Protein AF-A0A9P1C4V0-F1 (afdb_monomer_lite)

Sequence (288 aa):
MFPSSPLQISLTNSSTSSAPSFLRLRSSNVQSFTVSATGQLAQLSKVESHMHRLMVDSQVLDFEVTGETVHFCKGDAMEEPSCQAPSTGAPPQWRRCMAATAAHAGPIRQVFAAPWVVVVPDDPTPLELRLGAYFATGHLVAVGSATQLRTSSTSTETSRRVLLGTVERLRTLQGADWPVELNAEGPPTITVAGCTFTGDGSGGYGAVFRAPGQELVITATDERALKDLVTFSFATNQPHTRAPMSNMLPDFLITGPDFAWKGYGGVVAAGFWDERWRAAPNSAYLQC

pLDDT: mean 75.35, std 20.05, range [25.98, 97.81]

Structure (mmCIF, N/CA/C/O backbone):
data_AF-A0A9P1C4V0-F1
#
_entry.id   AF-A0A9P1C4V0-F1
#
loop_
_atom_site.group_PDB
_atom_site.id
_atom_site.type_symbol
_atom_site.label_atom_id
_atom_site.label_alt_id
_atom_site.label_comp_id
_atom_site.label_asym_id
_atom_site.label_entity_id
_atom_site.label_seq_id
_atom_site.pdbx_PDB_ins_code
_atom_site.Cartn_x
_atom_site.Cartn_y
_atom_site.Cartn_z
_atom_site.occupancy
_atom_site.B_iso_or_equiv
_atom_site.auth_seq_id
_atom_site.auth_comp_id
_atom_site.auth_asym_id
_atom_site.auth_atom_id
_atom_site.pdbx_PDB_model_num
ATOM 1 N N . MET A 1 1 ? -30.778 -3.744 13.346 1.00 34.81 1 MET A N 1
ATOM 2 C CA . MET A 1 1 ? -30.031 -3.389 14.571 1.00 34.81 1 MET A CA 1
ATOM 3 C C . MET A 1 1 ? -29.075 -2.274 14.206 1.00 34.81 1 MET A C 1
ATOM 5 O O . MET A 1 1 ? -28.330 -2.447 13.253 1.00 34.81 1 MET A O 1
ATOM 9 N N . PHE A 1 2 ? -29.160 -1.121 14.866 1.00 25.98 2 PHE A N 1
ATOM 10 C CA . PHE A 1 2 ? -28.176 -0.054 14.681 1.00 25.98 2 PHE A CA 1
ATOM 11 C C . PHE A 1 2 ? -26.959 -0.362 15.560 1.00 25.98 2 PHE A C 1
ATOM 13 O O . PHE A 1 2 ? -27.170 -0.740 16.713 1.00 25.98 2 PHE A O 1
ATOM 20 N N . PRO A 1 3 ? -25.720 -0.220 15.063 1.00 38.34 3 PRO A N 1
ATOM 21 C CA . PRO A 1 3 ? -24.544 -0.344 15.912 1.00 38.34 3 PRO A CA 1
ATOM 22 C C . PRO A 1 3 ? -24.574 0.782 16.951 1.00 38.34 3 PRO A C 1
ATOM 24 O O . PRO A 1 3 ? -24.627 1.963 16.602 1.00 38.34 3 PRO A O 1
ATOM 27 N N . SER A 1 4 ? -24.595 0.424 18.233 1.00 43.34 4 SER A N 1
ATOM 28 C CA . SER A 1 4 ? -24.466 1.387 19.323 1.00 43.34 4 SER A CA 1
ATOM 29 C C . SER A 1 4 ? -23.057 1.967 19.293 1.00 43.34 4 SER A C 1
ATOM 31 O O . SER A 1 4 ? -22.087 1.241 19.499 1.00 43.34 4 SER A O 1
ATOM 33 N N . SER A 1 5 ? -22.926 3.263 19.014 1.00 40.81 5 SER A N 1
ATOM 34 C CA . SER A 1 5 ? -21.633 3.940 19.095 1.00 40.81 5 SER A CA 1
ATOM 35 C C . SER A 1 5 ? -21.097 3.875 20.533 1.00 40.81 5 SER A C 1
ATOM 37 O O . SER A 1 5 ? -21.874 4.105 21.466 1.00 40.81 5 SER A O 1
ATOM 39 N N . PRO A 1 6 ? -19.803 3.572 20.740 1.00 51.78 6 PRO A N 1
ATOM 40 C CA . PRO A 1 6 ? -19.224 3.518 22.076 1.00 51.78 6 PRO A CA 1
ATOM 41 C C . PRO A 1 6 ? -19.317 4.891 22.745 1.00 51.78 6 PRO A C 1
ATOM 43 O O . PRO A 1 6 ? -19.083 5.926 22.115 1.00 51.78 6 PRO A O 1
ATOM 46 N N . LEU A 1 7 ? -19.653 4.906 24.036 1.00 48.22 7 LEU A N 1
ATOM 47 C CA . LEU A 1 7 ? -19.682 6.136 24.819 1.00 48.22 7 LEU A CA 1
ATOM 48 C C . LEU A 1 7 ? -18.240 6.641 24.985 1.00 48.22 7 LEU A C 1
ATOM 50 O O . LEU A 1 7 ? -17.434 6.026 25.686 1.00 48.22 7 LEU A O 1
ATOM 54 N N . GLN A 1 8 ? -17.909 7.763 24.346 1.00 45.94 8 GLN A N 1
ATOM 55 C CA . GLN A 1 8 ? -16.641 8.451 24.576 1.00 45.94 8 GLN A CA 1
ATOM 56 C C . GLN A 1 8 ? -16.756 9.351 25.805 1.00 45.94 8 GLN A C 1
ATOM 58 O O . GLN A 1 8 ? -17.638 10.207 25.880 1.00 45.94 8 GLN A O 1
ATOM 63 N N . ILE A 1 9 ? -15.857 9.160 26.770 1.00 53.75 9 ILE A N 1
ATOM 64 C CA . ILE A 1 9 ? -15.791 9.969 27.986 1.00 53.75 9 ILE A CA 1
ATOM 65 C C . ILE A 1 9 ? -14.488 10.764 27.940 1.00 53.75 9 ILE A C 1
ATOM 67 O O . ILE A 1 9 ? -13.413 10.225 28.197 1.00 53.75 9 ILE A O 1
ATOM 71 N N . SER A 1 10 ? -14.593 12.052 27.614 1.00 41.81 10 SER A N 1
ATOM 72 C CA . SER A 1 10 ? -13.473 12.995 27.678 1.00 41.81 10 SER A CA 1
ATOM 73 C C . SER A 1 10 ? -13.464 13.679 29.041 1.00 41.81 10 SER A C 1
ATOM 75 O O . SER A 1 10 ? -14.452 14.296 29.438 1.00 41.81 10 SER A O 1
ATOM 77 N N . LEU A 1 11 ? -12.354 13.567 29.767 1.00 47.53 11 LEU A N 1
ATOM 78 C CA . LEU A 1 11 ? -12.188 14.169 31.089 1.00 47.53 11 LEU A CA 1
ATOM 79 C C . LEU A 1 11 ? -11.298 15.412 30.972 1.00 47.53 11 LEU A C 1
ATOM 81 O O . LEU A 1 11 ? -10.106 15.300 30.700 1.00 47.53 11 LEU A O 1
ATOM 85 N N . THR A 1 12 ? -11.872 16.598 31.186 1.00 34.16 12 THR A N 1
ATOM 86 C CA . THR A 1 12 ? -11.152 17.886 31.214 1.00 34.16 12 THR A CA 1
ATOM 87 C C . THR A 1 12 ? -11.296 18.555 32.578 1.00 34.16 12 THR A C 1
ATOM 89 O O . THR A 1 12 ? -12.396 18.645 33.117 1.00 34.16 12 THR A O 1
ATOM 92 N N . ASN A 1 13 ? -10.173 19.010 33.141 1.00 45.81 13 ASN A N 1
ATOM 93 C CA . ASN A 1 13 ? -10.076 19.499 34.517 1.00 45.81 13 ASN A CA 1
ATOM 94 C C . ASN A 1 13 ? -10.491 20.976 34.664 1.00 45.81 13 ASN A C 1
ATOM 96 O O . ASN A 1 13 ? -10.058 21.829 33.890 1.00 45.81 13 ASN A O 1
ATOM 100 N N . SER A 1 14 ? -11.201 21.284 35.753 1.00 35.03 14 SER A N 1
ATOM 101 C CA . SER A 1 14 ? -11.089 22.573 36.436 1.00 35.03 14 SER A CA 1
ATOM 102 C C . SER A 1 14 ? -11.099 22.394 37.967 1.00 35.03 14 SER A C 1
ATOM 104 O O . SER A 1 14 ? -12.110 21.968 38.530 1.00 35.03 14 SER A O 1
ATOM 106 N N . SER A 1 15 ? -10.021 22.839 38.627 1.00 38.91 15 SER A N 1
ATOM 107 C CA . SER A 1 15 ? -9.902 23.230 40.052 1.00 38.91 15 SER A CA 1
ATOM 108 C C . SER A 1 15 ? -9.226 22.295 41.082 1.00 38.91 15 SER A C 1
ATOM 110 O O . SER A 1 15 ? -8.950 21.117 40.874 1.00 38.91 15 SER A O 1
ATOM 112 N N . THR A 1 16 ? -8.902 22.947 42.204 1.00 40.41 16 THR A N 1
ATOM 113 C CA . THR A 1 16 ? -7.848 22.744 43.206 1.00 40.41 16 THR A CA 1
ATOM 114 C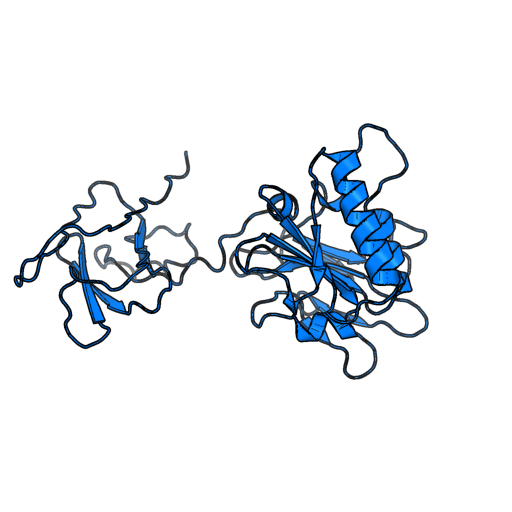 C . THR A 1 16 ? -8.378 22.118 44.504 1.00 40.41 16 THR A C 1
ATOM 116 O O . THR A 1 16 ? -8.714 22.833 45.449 1.00 40.41 16 THR A O 1
ATOM 119 N N . SER A 1 17 ? -8.458 20.790 44.586 1.00 41.62 17 SER A N 1
ATOM 120 C CA . SER A 1 17 ? -8.837 20.082 45.821 1.00 41.62 17 SER A CA 1
ATOM 121 C C . SER A 1 17 ? -7.999 18.815 46.011 1.00 41.62 17 SER A C 1
ATOM 123 O O . SER A 1 17 ? -7.722 18.105 45.049 1.00 41.62 17 SER A O 1
ATOM 125 N N . SER A 1 18 ? -7.582 18.545 47.252 1.00 43.31 18 SER A N 1
ATOM 126 C CA . SER A 1 18 ? -6.684 17.448 47.650 1.00 43.31 18 SER A CA 1
ATOM 127 C C . SER A 1 18 ? -7.399 16.146 48.042 1.00 43.31 18 SER A C 1
ATOM 129 O O . SER A 1 18 ? -6.744 15.191 48.459 1.00 43.31 18 SER A O 1
ATOM 131 N N . ALA A 1 19 ? -8.728 16.072 47.916 1.00 41.44 19 ALA A N 1
ATOM 132 C CA . ALA A 1 19 ? -9.483 14.856 48.215 1.00 41.44 19 ALA A CA 1
ATOM 133 C C . ALA A 1 19 ? -9.569 13.918 46.989 1.00 41.44 19 ALA A C 1
ATOM 135 O O . ALA A 1 19 ? -9.821 14.395 45.875 1.00 41.44 19 ALA A O 1
ATOM 136 N N . PRO A 1 20 ? -9.415 12.585 47.157 1.00 45.78 20 PRO A N 1
ATOM 137 C CA . PRO A 1 20 ? -9.608 11.631 46.070 1.00 45.78 20 PRO A CA 1
ATOM 138 C C . PRO A 1 20 ? -11.055 11.711 45.577 1.00 45.78 20 PRO A C 1
ATOM 140 O O . PRO A 1 20 ? -12.003 11.406 46.298 1.00 45.78 20 PRO A O 1
ATOM 143 N N . SER A 1 21 ? -11.216 12.159 44.338 1.00 41.97 21 SER A N 1
ATOM 144 C CA . SER A 1 21 ? -12.510 12.251 43.670 1.00 41.97 21 SER A CA 1
ATOM 145 C C . SER A 1 21 ? -12.735 10.969 42.871 1.00 41.97 21 SER A C 1
ATOM 147 O O . SER A 1 21 ? -11.854 10.541 42.130 1.00 41.97 21 SER A O 1
ATOM 149 N N . PHE A 1 22 ? -13.895 10.332 43.031 1.00 43.34 22 PHE A N 1
ATOM 150 C CA . PHE A 1 22 ? -14.266 9.148 42.255 1.00 43.34 22 PHE A CA 1
ATOM 151 C C . PHE A 1 22 ? -15.212 9.563 41.130 1.00 43.34 22 PHE A C 1
ATOM 153 O O . PHE A 1 22 ? -16.314 10.046 41.398 1.00 43.34 22 PHE A O 1
ATOM 160 N N . LEU A 1 23 ? -14.825 9.330 39.873 1.00 49.41 23 LEU A N 1
ATOM 161 C CA . LEU A 1 23 ? -15.778 9.373 38.768 1.00 49.41 23 LEU A CA 1
ATOM 162 C C . LEU A 1 23 ? -16.638 8.109 38.843 1.00 49.41 23 LEU A C 1
ATOM 164 O O . LEU A 1 23 ? -16.165 7.006 38.573 1.00 49.41 23 LEU A O 1
ATOM 168 N N . ARG A 1 24 ? -17.895 8.268 39.258 1.00 45.53 24 ARG A N 1
ATOM 169 C CA . ARG A 1 24 ? -18.848 7.163 39.358 1.00 45.53 24 ARG A CA 1
ATOM 170 C C . ARG A 1 24 ? -19.710 7.123 38.106 1.00 45.53 24 ARG A C 1
ATOM 172 O O . ARG A 1 24 ? -20.600 7.952 37.938 1.00 45.53 24 ARG A O 1
ATOM 179 N N . LEU A 1 25 ? -19.482 6.121 37.269 1.00 55.09 25 LEU A N 1
ATOM 180 C CA . LEU A 1 25 ? -20.323 5.837 36.110 1.00 55.09 25 LEU A CA 1
ATOM 181 C C . LEU A 1 25 ? -21.313 4.724 36.472 1.00 55.09 25 LEU A C 1
ATOM 183 O O . LEU A 1 25 ? -20.941 3.726 37.094 1.00 55.09 25 LEU A O 1
ATOM 187 N N . ARG A 1 26 ? -22.587 4.904 36.112 1.00 51.06 26 ARG A N 1
ATOM 188 C CA . ARG A 1 26 ? -23.614 3.854 36.191 1.00 51.06 26 ARG A CA 1
ATOM 189 C C . ARG A 1 26 ? -23.968 3.435 34.772 1.00 51.06 26 ARG A C 1
ATOM 191 O O . ARG A 1 26 ? -24.507 4.249 34.025 1.00 51.06 26 ARG A O 1
ATOM 198 N N . SER A 1 27 ? -23.671 2.191 34.405 1.00 53.78 27 SER A N 1
ATOM 199 C CA . SER A 1 27 ? -23.958 1.681 33.063 1.00 53.78 27 SER A CA 1
ATOM 200 C C . SER A 1 27 ? -25.319 0.982 33.033 1.00 53.78 27 SER A C 1
ATOM 202 O O . SER A 1 27 ? -25.431 -0.237 33.090 1.00 53.78 27 SER A O 1
ATOM 204 N N . SER A 1 28 ? -26.412 1.743 32.957 1.00 48.91 28 SER A N 1
ATOM 205 C CA . SER A 1 28 ? -27.697 1.103 32.642 1.00 48.91 28 SER A CA 1
ATOM 206 C C . SER A 1 28 ? -27.746 0.620 31.186 1.00 48.91 28 SER A C 1
ATOM 208 O O . SER A 1 28 ? -28.450 -0.343 30.922 1.00 48.91 28 SER A O 1
ATOM 210 N N . ASN A 1 29 ? -26.967 1.231 30.272 1.00 44.59 29 ASN A N 1
ATOM 211 C CA . ASN A 1 29 ? -26.971 0.936 28.827 1.00 44.59 29 ASN A CA 1
ATOM 212 C C . ASN A 1 29 ? -25.590 1.060 28.127 1.00 44.59 29 ASN A C 1
ATOM 214 O O . ASN A 1 29 ? -25.542 1.246 26.914 1.00 44.59 29 ASN A O 1
ATOM 218 N N . VAL A 1 30 ? -24.461 1.023 28.850 1.00 52.50 30 VAL A N 1
ATOM 219 C CA . VAL A 1 30 ? -23.115 1.183 28.245 1.00 52.50 30 VAL A CA 1
ATOM 220 C C . VAL A 1 30 ? -22.436 -0.181 28.134 1.00 52.50 30 VAL A C 1
ATOM 222 O O . VAL A 1 30 ? -22.203 -0.821 29.155 1.00 52.50 30 VAL A O 1
ATOM 225 N N . GLN A 1 31 ? -22.128 -0.619 26.910 1.00 55.00 31 GLN A N 1
ATOM 226 C CA . GLN A 1 31 ? -21.489 -1.919 26.633 1.00 55.00 31 GLN A CA 1
ATOM 227 C C . GLN A 1 31 ? -19.958 -1.822 26.538 1.00 55.00 31 GLN A C 1
ATOM 229 O O . GLN A 1 31 ? -19.248 -2.720 26.992 1.00 55.00 31 GLN A O 1
ATOM 234 N N . SER A 1 32 ? -19.456 -0.702 26.017 1.00 52.53 32 SER A N 1
ATOM 235 C CA . SER A 1 32 ? -18.038 -0.353 25.984 1.00 52.53 32 SER A CA 1
ATOM 236 C C . SER A 1 32 ? -17.846 1.150 26.198 1.00 52.53 32 SER A C 1
ATOM 238 O O . SER A 1 32 ? -18.730 1.961 25.896 1.00 52.53 32 SER A O 1
ATOM 240 N N . PHE A 1 33 ? -16.701 1.528 26.765 1.00 56.88 33 PHE A N 1
ATOM 241 C CA . PHE A 1 33 ? -16.275 2.922 26.857 1.00 56.88 33 PHE A CA 1
ATOM 242 C C . PHE A 1 33 ? -14.760 3.034 26.715 1.00 56.88 33 PHE A C 1
ATOM 244 O O . PHE A 1 33 ? -14.006 2.075 26.910 1.00 56.88 33 PHE A O 1
ATOM 251 N N . THR A 1 34 ? -14.332 4.245 26.387 1.00 47.91 34 THR A N 1
ATOM 252 C CA . THR A 1 34 ? -12.944 4.565 26.087 1.00 47.91 34 THR A CA 1
ATOM 253 C C . THR A 1 34 ? -12.471 5.692 26.991 1.00 47.91 34 THR A C 1
ATOM 255 O O . THR A 1 34 ? -13.155 6.711 27.106 1.00 47.91 34 THR A O 1
ATOM 258 N N . VAL A 1 35 ? -11.299 5.523 27.605 1.00 58.41 35 VAL A N 1
ATOM 259 C CA . VAL A 1 35 ? -10.637 6.562 28.402 1.00 58.41 35 VAL A CA 1
ATOM 260 C C . VAL A 1 35 ? -9.374 6.992 27.666 1.00 58.41 35 VAL A C 1
ATOM 262 O O . VAL A 1 35 ? -8.457 6.194 27.482 1.00 58.41 35 VAL A O 1
ATOM 265 N N . SER A 1 36 ? -9.338 8.253 27.238 1.00 45.16 36 SER A N 1
ATOM 266 C CA . SER A 1 36 ? -8.135 8.906 26.718 1.00 45.16 36 SER A CA 1
ATOM 267 C C . SER A 1 36 ? -7.711 9.992 27.696 1.00 45.16 36 SER A C 1
ATOM 269 O O . SER A 1 36 ? -8.537 10.771 28.175 1.00 45.16 36 SER A O 1
ATOM 271 N N . ALA A 1 37 ? -6.426 10.009 28.029 1.00 50.00 37 ALA A N 1
ATOM 272 C CA . ALA A 1 37 ? -5.856 10.921 29.000 1.00 50.00 37 ALA A CA 1
ATOM 273 C C . ALA A 1 37 ? -4.768 11.758 28.323 1.00 50.00 37 ALA A C 1
ATOM 275 O O . ALA A 1 37 ? -3.610 11.361 28.232 1.00 50.00 37 ALA A O 1
ATOM 276 N N . THR A 1 38 ? -5.152 12.931 27.828 1.00 41.12 38 THR A N 1
ATOM 277 C CA . THR A 1 38 ? -4.220 13.920 27.279 1.00 41.12 38 THR A CA 1
ATOM 278 C C . THR A 1 38 ? -3.942 14.993 28.335 1.00 41.12 38 THR A C 1
ATOM 280 O O . THR A 1 38 ? -4.831 15.781 28.656 1.00 41.12 38 THR A O 1
ATOM 283 N N . GLY A 1 39 ? -2.720 15.032 28.878 1.00 38.38 39 GLY A N 1
ATOM 284 C CA . GLY A 1 39 ? -2.262 16.053 29.838 1.00 38.38 39 GLY A CA 1
ATOM 285 C C . GLY A 1 39 ? -1.903 15.517 31.234 1.00 38.38 39 GLY A C 1
ATOM 286 O O . GLY A 1 39 ? -2.181 14.369 31.568 1.00 38.38 39 GLY A O 1
ATOM 287 N N . GLN A 1 40 ? -1.255 16.351 32.062 1.00 39.47 40 GLN A N 1
ATOM 288 C CA . GLN A 1 40 ? -0.931 16.004 33.454 1.00 39.47 40 GLN A CA 1
ATOM 289 C C . GLN A 1 40 ? -2.220 15.885 34.286 1.00 39.47 40 GLN A C 1
ATOM 291 O O . GLN A 1 40 ? -2.919 16.867 34.535 1.00 39.47 40 GLN A O 1
ATOM 296 N N . LEU A 1 41 ? -2.540 14.657 34.696 1.00 34.81 41 LEU A N 1
ATOM 297 C CA . LEU A 1 41 ? -3.773 14.296 35.392 1.00 34.81 41 LEU A CA 1
ATOM 298 C C . LEU A 1 41 ? -3.699 14.563 36.898 1.00 34.81 41 LEU A C 1
ATOM 300 O O . LEU A 1 41 ? -2.898 13.964 37.614 1.00 34.81 41 LEU A O 1
ATOM 304 N N . ALA A 1 42 ? -4.651 15.345 37.396 1.00 39.84 42 ALA A N 1
ATOM 305 C CA . ALA A 1 42 ? -5.101 15.307 38.781 1.00 39.84 42 ALA A CA 1
ATOM 306 C C . ALA A 1 42 ? -6.623 15.128 38.751 1.00 39.84 42 ALA A C 1
ATOM 308 O O . ALA A 1 42 ? -7.308 16.074 38.383 1.00 39.84 42 ALA A O 1
ATOM 309 N N . GLN A 1 43 ? -7.109 13.909 39.042 1.00 45.88 43 GLN A N 1
ATOM 310 C CA . GLN A 1 43 ? -8.500 13.534 39.420 1.00 45.88 43 GLN A CA 1
ATOM 311 C C . GLN A 1 43 ? -8.827 12.032 39.254 1.00 45.88 43 GLN A C 1
ATOM 313 O O . GLN A 1 43 ? -9.972 11.617 39.389 1.00 45.88 43 GLN A O 1
ATOM 318 N N . LEU A 1 44 ? -7.827 11.183 39.033 1.00 42.78 44 LEU A N 1
ATOM 319 C CA . LEU A 1 44 ? -7.917 9.739 39.272 1.00 42.78 44 LEU A CA 1
ATOM 320 C C . LEU A 1 44 ? -7.189 9.461 40.591 1.00 42.78 44 LEU A C 1
ATOM 322 O O . LEU A 1 44 ? -6.136 10.062 40.818 1.00 42.78 44 LEU A O 1
ATOM 326 N N . SER A 1 45 ? -7.722 8.606 41.475 1.00 41.34 45 SER A N 1
ATOM 327 C CA . SER A 1 45 ? -7.016 8.306 42.728 1.00 41.34 45 SER A CA 1
ATOM 328 C C . SER A 1 45 ? -5.698 7.620 42.380 1.00 41.34 45 SER A C 1
ATOM 330 O O . SER A 1 45 ? -5.689 6.471 41.936 1.00 41.34 45 SER A O 1
ATOM 332 N N . LYS A 1 46 ? -4.605 8.360 42.523 1.00 43.22 46 LYS A N 1
ATOM 333 C CA . LYS A 1 46 ? -3.255 7.895 42.259 1.00 43.22 46 LYS A CA 1
ATOM 334 C C . LYS A 1 46 ? -2.883 6.915 43.365 1.00 43.22 46 LYS A C 1
ATOM 336 O O . LYS A 1 46 ? -2.773 7.315 44.520 1.00 43.22 46 LYS A O 1
ATOM 341 N N . VAL A 1 47 ? -2.785 5.636 43.020 1.00 51.81 47 VAL A N 1
ATOM 342 C CA . VAL A 1 47 ? -2.406 4.579 43.973 1.00 51.81 47 VAL A CA 1
ATOM 343 C C . VAL A 1 47 ? -0.889 4.553 44.114 1.00 51.81 47 VAL A C 1
ATOM 345 O O . VAL A 1 47 ? -0.363 4.553 45.219 1.00 51.81 47 VAL A O 1
ATOM 348 N N . GLU A 1 48 ? -0.211 4.633 42.970 1.00 51.94 48 GLU A N 1
ATOM 349 C CA . GLU A 1 48 ? 1.237 4.729 42.787 1.00 51.94 48 GLU A CA 1
ATOM 350 C C . GLU A 1 48 ? 1.512 5.669 41.600 1.00 51.94 48 GLU A C 1
ATOM 352 O O . GLU A 1 48 ? 0.573 6.145 40.959 1.00 51.94 48 GLU A O 1
ATOM 357 N N . SER A 1 49 ? 2.774 6.001 41.307 1.00 57.28 49 SER A N 1
ATOM 358 C CA . SER A 1 49 ? 3.158 7.128 40.436 1.00 57.28 49 SER A CA 1
ATOM 359 C C . SER A 1 49 ? 2.490 7.181 39.044 1.00 57.28 49 SER A C 1
ATOM 361 O O . SER A 1 49 ? 2.377 8.288 38.509 1.00 57.28 49 SER A O 1
ATOM 363 N N . HIS A 1 50 ? 1.976 6.053 38.533 1.00 60.38 50 HIS A N 1
ATOM 364 C CA . HIS A 1 50 ? 1.389 5.898 37.193 1.00 60.38 50 HIS A CA 1
ATOM 365 C C . HIS A 1 50 ? 0.052 5.121 37.171 1.00 60.38 50 HIS A C 1
ATOM 367 O O . HIS A 1 50 ? -0.571 4.996 36.118 1.00 60.38 50 HIS A O 1
ATOM 373 N N . MET A 1 51 ? -0.417 4.620 38.322 1.00 62.66 51 MET A N 1
ATOM 374 C CA . MET A 1 51 ? -1.607 3.765 38.406 1.00 62.66 51 MET A CA 1
ATOM 375 C C . MET A 1 51 ? -2.849 4.574 38.790 1.00 62.66 51 MET A C 1
ATOM 377 O O . MET A 1 51 ? -2.882 5.261 39.818 1.00 62.66 51 MET A O 1
ATOM 381 N N . HIS A 1 52 ? -3.888 4.450 37.972 1.00 70.12 52 HIS A N 1
ATOM 382 C CA . HIS A 1 52 ? -5.154 5.153 38.097 1.00 70.12 52 HIS A CA 1
ATOM 383 C C . HIS A 1 52 ? -6.310 4.183 38.347 1.00 70.12 52 HIS A C 1
ATOM 385 O O . HIS A 1 52 ? -6.368 3.114 37.748 1.00 70.12 52 HIS A O 1
ATOM 391 N N . ARG A 1 53 ? -7.260 4.591 39.199 1.00 72.00 53 ARG A N 1
ATOM 392 C CA . ARG A 1 53 ? -8.493 3.842 39.491 1.00 72.00 53 ARG A CA 1
ATOM 393 C C . ARG A 1 53 ? -9.724 4.514 38.910 1.00 72.00 53 ARG A C 1
ATOM 395 O O . ARG A 1 53 ? -9.969 5.690 39.179 1.00 72.00 53 ARG A O 1
ATOM 402 N N . LEU A 1 54 ? -10.554 3.732 38.231 1.00 74.75 54 LEU A N 1
ATOM 403 C CA . LEU A 1 54 ? -11.907 4.099 37.822 1.00 74.75 54 LEU A CA 1
ATOM 404 C C . LEU A 1 54 ? -12.912 3.138 38.461 1.00 74.75 54 LEU A C 1
ATOM 406 O O . LEU A 1 54 ? -12.710 1.930 38.438 1.00 74.75 54 LEU A O 1
ATOM 410 N N . MET A 1 55 ? -14.006 3.654 39.025 1.00 67.44 55 MET A N 1
ATOM 411 C CA . MET A 1 55 ? -15.058 2.809 39.595 1.00 67.44 55 MET A CA 1
ATOM 412 C C . MET A 1 55 ? -16.278 2.773 38.670 1.00 67.44 55 MET A C 1
ATOM 414 O O . MET A 1 55 ? -16.976 3.779 38.517 1.00 67.44 55 MET A O 1
ATOM 418 N N . VAL A 1 56 ? -16.569 1.605 38.095 1.00 72.44 56 VAL A N 1
ATOM 419 C CA . VAL A 1 56 ? -17.707 1.384 37.187 1.00 72.44 56 VAL A CA 1
ATOM 420 C C . VAL A 1 56 ? -18.568 0.254 37.733 1.00 72.44 56 VAL A C 1
ATOM 422 O O . VAL A 1 56 ? -18.072 -0.829 38.013 1.00 72.44 56 VAL A O 1
ATOM 425 N N . ASP A 1 57 ? -19.860 0.514 37.947 1.00 70.94 57 ASP A N 1
ATOM 426 C CA . ASP A 1 57 ? -20.813 -0.449 38.530 1.00 70.94 57 ASP A CA 1
ATOM 427 C C . ASP A 1 57 ? -20.351 -1.113 39.839 1.00 70.94 57 ASP A C 1
ATOM 429 O O . ASP A 1 57 ? -20.684 -2.258 40.132 1.00 70.94 57 ASP A O 1
ATOM 433 N N . SER A 1 58 ? -19.628 -0.363 40.673 1.00 74.81 58 SER A N 1
ATOM 434 C CA . SER A 1 58 ? -19.032 -0.845 41.934 1.00 74.81 58 SER A CA 1
ATOM 435 C C . SER A 1 58 ? -17.835 -1.792 41.761 1.00 74.81 58 SER A C 1
ATOM 437 O O . SER A 1 58 ? -17.333 -2.308 42.755 1.00 74.81 58 SER A O 1
ATOM 439 N N . GLN A 1 59 ? -17.338 -1.975 40.536 1.00 72.50 59 GLN A N 1
ATOM 440 C CA . GLN A 1 59 ? -16.045 -2.592 40.254 1.00 72.50 59 GLN A CA 1
ATOM 441 C C . GLN A 1 59 ? -14.963 -1.512 40.160 1.00 72.50 59 GLN A C 1
ATOM 443 O O . GLN A 1 59 ? -15.179 -0.465 39.549 1.00 72.50 59 GLN A O 1
ATOM 448 N N . VAL A 1 60 ? -13.801 -1.767 40.761 1.00 77.38 60 VAL A N 1
ATOM 449 C CA . VAL A 1 60 ? -12.609 -0.920 40.626 1.00 77.38 60 VAL A CA 1
ATOM 450 C C . VAL A 1 60 ? -11.783 -1.431 39.448 1.00 77.38 60 VAL A C 1
ATOM 452 O O . VAL A 1 60 ? -11.478 -2.618 39.373 1.00 77.38 60 VAL A O 1
ATOM 455 N N . LEU A 1 61 ? -11.466 -0.535 38.521 1.00 78.31 61 LEU A N 1
ATOM 456 C CA . LEU A 1 61 ? -10.657 -0.780 37.335 1.00 78.31 61 LEU A CA 1
ATOM 457 C C . LEU A 1 61 ? -9.349 -0.010 37.480 1.00 78.31 61 LEU A C 1
ATOM 459 O O . LEU A 1 61 ? -9.358 1.223 37.478 1.00 78.31 61 LEU A O 1
ATOM 463 N N . ASP A 1 62 ? -8.248 -0.742 37.612 1.00 78.56 62 ASP A N 1
ATOM 464 C CA . ASP A 1 62 ? -6.900 -0.184 37.629 1.00 78.56 62 ASP A CA 1
ATOM 465 C C . ASP A 1 62 ? -6.346 -0.109 36.198 1.00 78.56 62 ASP A C 1
ATOM 467 O O . ASP A 1 62 ? -6.467 -1.055 35.413 1.00 78.56 62 ASP A O 1
ATOM 471 N N . PHE A 1 63 ? -5.744 1.022 35.840 1.00 71.81 63 PHE A N 1
ATOM 472 C CA . PHE A 1 63 ? -5.080 1.211 34.553 1.00 71.81 63 PHE A CA 1
ATOM 473 C C . PHE A 1 63 ? -3.916 2.190 34.659 1.00 71.81 63 PHE A C 1
ATOM 475 O O . PHE A 1 63 ? -3.873 3.050 35.538 1.00 71.81 63 PHE A O 1
ATOM 482 N N . GLU A 1 64 ? -2.969 2.054 33.742 1.00 72.81 64 GLU A N 1
ATOM 483 C CA . GLU A 1 64 ? -1.809 2.928 33.637 1.00 72.81 64 GLU A CA 1
ATOM 484 C C . GLU A 1 64 ? -2.054 3.968 32.543 1.00 72.81 64 GLU A C 1
ATOM 486 O O . GLU A 1 64 ? -2.580 3.639 31.478 1.00 72.81 64 GLU A O 1
ATOM 491 N N . VAL A 1 65 ? -1.714 5.230 32.811 1.00 62.41 65 VAL A N 1
ATOM 492 C CA . VAL A 1 65 ? -1.809 6.290 31.801 1.00 62.41 65 VAL A CA 1
ATOM 493 C C . VAL A 1 65 ? -0.459 6.413 31.114 1.00 62.41 65 VAL A C 1
ATOM 495 O O . VAL A 1 65 ? 0.452 7.069 31.610 1.00 62.41 65 VAL A O 1
ATOM 498 N N . THR A 1 66 ? -0.350 5.779 29.952 1.00 58.25 66 THR A N 1
ATOM 499 C CA . THR A 1 66 ? 0.840 5.804 29.088 1.00 58.25 66 THR A CA 1
ATOM 500 C C . THR A 1 66 ? 0.721 6.820 27.944 1.00 58.25 66 THR A C 1
ATOM 502 O O . THR A 1 66 ? 1.559 6.848 27.053 1.00 58.25 66 THR A O 1
ATOM 505 N N . GLY A 1 67 ? -0.324 7.659 27.940 1.00 55.97 67 GLY A N 1
ATOM 506 C CA . GLY A 1 67 ? -0.712 8.470 26.774 1.00 55.97 67 GLY A CA 1
ATOM 507 C C . GLY A 1 67 ? -1.521 7.686 25.732 1.00 55.97 67 GLY A C 1
ATOM 508 O O . GLY A 1 67 ? -2.029 8.267 24.776 1.00 55.97 67 GLY A O 1
ATOM 509 N N . GLU A 1 68 ? -1.699 6.383 25.946 1.00 55.66 68 GLU A N 1
ATOM 510 C CA . GLU A 1 68 ? -2.516 5.515 25.109 1.00 55.66 68 GLU A CA 1
ATOM 511 C C . GLU A 1 68 ? -3.971 5.471 25.586 1.00 55.66 68 GLU A C 1
ATOM 513 O O . GLU A 1 68 ? -4.312 5.736 26.741 1.00 55.66 68 GLU A O 1
ATOM 518 N N . THR A 1 69 ? -4.853 5.121 24.657 1.00 59.38 69 THR A N 1
ATOM 519 C CA . THR A 1 69 ? -6.283 4.987 24.909 1.00 59.38 69 THR A CA 1
ATOM 520 C C . THR A 1 69 ? -6.593 3.604 25.488 1.00 59.38 69 THR A C 1
ATOM 522 O O . THR A 1 69 ? -6.262 2.587 24.880 1.00 59.38 69 THR A O 1
ATOM 525 N N . VAL A 1 70 ? -7.253 3.548 26.651 1.00 64.44 70 VAL A N 1
ATOM 526 C CA . VAL A 1 70 ? -7.623 2.283 27.309 1.00 64.44 70 VAL A CA 1
ATOM 527 C C . VAL A 1 70 ? -9.107 1.993 27.086 1.00 64.44 70 VAL A C 1
ATOM 529 O O . VAL A 1 70 ? -9.967 2.834 27.362 1.00 64.44 70 VAL A O 1
ATOM 532 N N . HIS A 1 71 ? -9.403 0.791 26.592 1.00 65.50 71 HIS A N 1
ATOM 533 C CA . HIS A 1 71 ? -10.758 0.330 26.299 1.00 65.50 71 HIS A CA 1
ATOM 534 C C . HIS A 1 71 ? -11.238 -0.656 27.363 1.00 65.50 71 HIS A C 1
ATOM 536 O O . HIS A 1 71 ? -10.495 -1.553 27.767 1.00 65.50 71 HIS A O 1
ATOM 542 N N . PHE A 1 72 ? -12.490 -0.506 27.790 1.00 73.81 72 PHE A N 1
ATOM 543 C CA . PHE A 1 72 ? -13.146 -1.431 28.709 1.00 73.81 72 PHE A CA 1
ATOM 544 C C . PHE A 1 72 ? -14.488 -1.890 28.137 1.00 73.81 72 PHE A C 1
ATOM 546 O O . PHE A 1 72 ? -15.231 -1.083 27.574 1.00 73.81 72 PHE A O 1
ATOM 553 N N . CYS A 1 73 ? -14.823 -3.168 28.329 1.00 71.75 73 CYS A N 1
ATOM 554 C CA . CYS A 1 73 ? -16.105 -3.748 27.922 1.00 71.75 73 CYS A CA 1
ATOM 555 C C . CYS A 1 73 ? -16.726 -4.594 29.030 1.00 71.75 73 CYS A C 1
ATOM 557 O O . CYS A 1 73 ? -16.023 -5.118 29.903 1.00 71.75 73 CYS A O 1
ATOM 559 N N . LYS A 1 74 ? -18.052 -4.737 28.966 1.00 66.62 74 LYS A N 1
ATOM 560 C CA . LYS A 1 74 ? -18.864 -5.515 29.903 1.00 66.62 74 LYS A CA 1
ATOM 561 C C . LYS A 1 74 ? -19.772 -6.476 29.132 1.00 66.62 74 LYS A C 1
ATOM 563 O O . LYS A 1 74 ? -20.709 -6.035 28.474 1.00 66.62 74 LYS A O 1
ATOM 568 N N . GLY A 1 75 ? -19.536 -7.783 29.263 1.00 63.09 75 GLY A N 1
ATOM 569 C CA . GLY A 1 75 ? -20.473 -8.826 28.816 1.00 63.09 75 GLY A CA 1
ATOM 570 C C . GLY A 1 75 ? -19.970 -9.821 27.763 1.00 63.09 75 GLY A C 1
ATOM 571 O O . GLY A 1 75 ? -18.797 -9.822 27.381 1.00 63.09 75 GLY A O 1
ATOM 572 N N . ASP A 1 76 ? -20.916 -10.671 27.344 1.00 48.88 76 ASP A N 1
ATOM 573 C CA . ASP A 1 76 ? -20.800 -11.835 26.442 1.00 48.88 76 ASP A CA 1
ATOM 574 C C . ASP A 1 76 ? -20.857 -11.477 24.949 1.00 48.88 76 ASP A C 1
ATOM 576 O O . ASP A 1 76 ? -21.118 -12.343 24.115 1.00 48.88 76 ASP A O 1
ATOM 580 N N . ALA A 1 77 ? -20.688 -10.202 24.589 1.00 45.53 77 ALA A N 1
ATOM 581 C CA . ALA A 1 77 ? -20.835 -9.763 23.209 1.00 45.53 77 ALA A CA 1
ATOM 582 C C . ALA A 1 77 ? -19.735 -10.389 22.333 1.00 45.53 77 ALA A C 1
ATOM 584 O O . ALA A 1 77 ? -18.635 -9.859 22.221 1.00 45.53 77 ALA A O 1
ATOM 585 N N . MET A 1 78 ? -20.070 -11.518 21.698 1.00 44.62 78 MET A N 1
ATOM 586 C CA . MET A 1 78 ? -19.261 -12.237 20.705 1.00 44.62 78 MET A CA 1
ATOM 587 C C . MET A 1 78 ? -18.861 -11.375 19.496 1.00 44.62 78 MET A C 1
ATOM 589 O O . MET A 1 78 ? -18.082 -11.833 18.666 1.00 44.62 78 MET A O 1
ATOM 593 N N . GLU A 1 79 ? -19.395 -10.160 19.366 1.00 46.16 79 GLU A N 1
ATOM 594 C CA . GLU A 1 79 ? -19.222 -9.324 18.178 1.00 46.16 79 GLU A CA 1
ATOM 595 C C . GLU A 1 79 ? -18.056 -8.328 18.270 1.00 46.16 79 GLU A C 1
ATOM 597 O O . GLU A 1 79 ? -17.624 -7.838 17.230 1.00 46.16 79 GLU A O 1
ATOM 602 N N . GLU A 1 80 ? -17.486 -8.067 19.458 1.00 47.81 80 GLU A N 1
ATOM 603 C CA . GLU A 1 80 ? -16.219 -7.325 19.554 1.00 47.81 80 GLU A CA 1
ATOM 604 C C . GLU A 1 80 ? -15.042 -8.286 19.818 1.00 47.81 80 GLU A C 1
ATOM 606 O O . GLU A 1 80 ? -14.927 -8.852 20.910 1.00 47.81 80 GLU A O 1
ATOM 611 N N . PRO A 1 81 ? -14.119 -8.465 18.851 1.00 49.34 81 PRO A N 1
ATOM 612 C CA . PRO A 1 81 ? -13.053 -9.473 18.908 1.00 49.34 81 PRO A CA 1
ATOM 613 C C . PRO A 1 81 ? -12.027 -9.259 20.030 1.00 49.34 81 PRO A C 1
ATOM 615 O O . PRO A 1 81 ? -11.205 -10.137 20.296 1.00 49.34 81 PRO A O 1
ATOM 618 N N . SER A 1 82 ? -12.077 -8.116 20.715 1.00 55.38 82 SER A N 1
ATOM 619 C CA . SER A 1 82 ? -11.219 -7.779 21.850 1.00 55.38 82 SER A CA 1
ATOM 620 C C . SER A 1 82 ? -11.795 -8.188 23.216 1.00 55.38 82 SER A C 1
ATOM 622 O O . SER A 1 82 ? -11.090 -8.084 24.224 1.00 55.38 82 SER A O 1
ATOM 624 N N . CYS A 1 83 ? -13.037 -8.686 23.271 1.00 52.66 83 CYS A N 1
ATOM 625 C CA . CYS A 1 83 ? -13.742 -9.065 24.496 1.00 52.66 83 CYS A CA 1
ATOM 626 C C . CYS A 1 83 ? -14.034 -10.572 24.524 1.00 52.66 83 CYS A C 1
ATOM 628 O O . CYS A 1 83 ? -15.131 -11.011 24.202 1.00 52.66 83 CYS A O 1
ATOM 630 N N . GLN A 1 84 ? -13.061 -11.395 24.928 1.00 52.12 84 GLN A N 1
ATOM 631 C CA . GLN A 1 84 ? -13.257 -12.852 25.050 1.00 52.12 84 GLN A CA 1
ATOM 632 C C . GLN A 1 84 ? -14.424 -13.180 25.985 1.00 52.12 84 GLN A C 1
ATOM 634 O O . GLN A 1 84 ? -14.348 -12.791 27.134 1.00 52.12 84 GLN A O 1
ATOM 639 N N . ALA A 1 85 ? -15.472 -13.902 25.589 1.00 52.44 85 ALA A N 1
ATOM 640 C CA . ALA A 1 85 ? -16.590 -14.221 26.493 1.00 52.44 85 ALA A CA 1
ATOM 641 C C . ALA A 1 85 ? -16.117 -14.827 27.846 1.00 52.44 85 ALA A C 1
ATOM 643 O O . ALA A 1 85 ? -15.145 -15.586 27.868 1.00 52.44 85 ALA A O 1
ATOM 644 N N . PRO A 1 86 ? -16.731 -14.464 28.991 1.00 51.69 86 PRO A N 1
ATOM 645 C CA . PRO A 1 86 ? -16.444 -15.109 30.269 1.00 51.69 86 PRO A CA 1
ATOM 646 C C . PRO A 1 86 ? -16.681 -16.623 30.192 1.00 51.69 86 PRO A C 1
ATOM 648 O O . PRO A 1 86 ? -17.500 -17.114 29.413 1.00 51.69 86 PRO A O 1
ATOM 651 N N . SER A 1 87 ? -15.976 -17.371 31.042 1.00 50.72 87 SER A N 1
ATOM 652 C CA . SER A 1 87 ? -16.311 -18.768 31.297 1.00 50.72 87 SER A CA 1
ATOM 653 C C . SER A 1 87 ? -17.759 -18.848 31.789 1.00 50.72 87 SER A C 1
ATOM 655 O O . SER A 1 87 ? -18.189 -18.089 32.661 1.00 50.72 87 SER A O 1
ATOM 657 N N . THR A 1 88 ? -18.532 -19.741 31.176 1.00 58.97 88 THR A N 1
ATOM 658 C CA . THR A 1 88 ? -19.971 -19.911 31.404 1.00 58.97 88 THR A CA 1
ATOM 659 C C . THR A 1 88 ? -20.315 -19.926 32.897 1.00 58.97 88 THR A C 1
ATOM 661 O O . THR A 1 88 ? -19.881 -20.826 33.615 1.00 58.97 88 THR A O 1
ATOM 664 N N . GLY A 1 89 ? -21.113 -18.950 33.349 1.00 65.94 89 GLY A N 1
ATOM 665 C CA . GLY A 1 89 ? -21.702 -18.912 34.696 1.00 65.94 89 GLY A CA 1
ATOM 666 C C . GLY A 1 89 ? -21.264 -17.758 35.607 1.00 65.94 89 GLY A C 1
ATOM 667 O O . GLY A 1 89 ? -21.863 -17.586 36.668 1.00 65.94 89 GLY A O 1
ATOM 668 N N . ALA A 1 90 ? -20.272 -16.947 35.224 1.00 65.81 90 ALA A N 1
ATOM 669 C CA . ALA A 1 90 ? -19.899 -15.753 35.987 1.00 65.81 90 ALA A CA 1
ATOM 670 C C . ALA A 1 90 ? -20.755 -14.527 35.592 1.00 65.81 90 ALA A C 1
ATOM 672 O O . ALA A 1 90 ? -21.076 -14.363 34.414 1.00 65.81 90 ALA A O 1
ATOM 673 N N . PRO A 1 91 ? -21.116 -13.636 36.539 1.00 69.69 91 PRO A N 1
ATOM 674 C CA . PRO A 1 91 ? -21.757 -12.367 36.202 1.00 69.69 91 PRO A CA 1
ATOM 675 C C . PRO A 1 91 ? -20.829 -11.512 35.316 1.00 69.69 91 PRO A C 1
ATOM 677 O O . PRO A 1 91 ? -19.609 -11.569 35.485 1.00 69.69 91 PRO A O 1
ATOM 680 N N . PRO A 1 92 ? -21.371 -10.694 34.394 1.00 67.38 92 PRO A N 1
ATOM 681 C CA . PRO A 1 92 ? -20.570 -9.893 33.474 1.00 67.38 92 PRO A CA 1
ATOM 682 C C . PRO A 1 92 ? -19.737 -8.860 34.242 1.00 67.38 92 PRO A C 1
ATOM 684 O O . PRO A 1 92 ? -20.276 -7.919 34.830 1.00 67.38 92 PRO A O 1
ATOM 687 N N . GLN A 1 93 ? -18.417 -9.041 34.227 1.00 75.12 93 GLN A N 1
ATOM 688 C CA . GLN A 1 93 ? -17.449 -8.123 34.823 1.00 75.12 93 GLN A CA 1
ATOM 689 C C . GLN A 1 93 ? -16.851 -7.204 33.756 1.00 75.12 93 GLN A C 1
ATOM 691 O O . GLN A 1 93 ? -16.671 -7.603 32.603 1.00 75.12 93 GLN A O 1
ATOM 696 N N . TRP A 1 94 ? -16.533 -5.970 34.151 1.00 74.06 94 TRP A N 1
ATOM 697 C CA . TRP A 1 94 ? -15.733 -5.072 33.331 1.00 74.06 94 TRP A CA 1
ATOM 698 C C . TRP A 1 94 ? -14.310 -5.602 33.233 1.00 74.06 94 TRP A C 1
ATOM 700 O O . TRP A 1 94 ? -13.718 -6.042 34.220 1.00 74.06 94 TRP A O 1
ATOM 710 N N . ARG A 1 95 ? -13.740 -5.518 32.039 1.00 74.06 95 ARG A N 1
ATOM 711 C CA . ARG A 1 95 ? -12.361 -5.923 31.770 1.00 74.06 95 ARG A CA 1
ATOM 712 C C . ARG A 1 95 ? -11.724 -4.975 30.781 1.00 74.06 95 ARG A C 1
ATOM 714 O O . ARG A 1 95 ? -12.415 -4.408 29.934 1.00 74.06 95 ARG A O 1
ATOM 721 N N . ARG A 1 96 ? -10.406 -4.825 30.897 1.00 69.25 96 ARG A N 1
ATOM 722 C CA . ARG A 1 96 ? -9.602 -4.137 29.892 1.00 69.25 96 ARG A CA 1
ATOM 723 C C . ARG A 1 96 ? -9.640 -4.968 28.613 1.00 69.25 96 ARG A C 1
ATOM 725 O O . ARG A 1 96 ? -9.266 -6.139 28.623 1.00 69.25 96 ARG A O 1
ATOM 732 N N . CYS A 1 97 ? -10.113 -4.370 27.536 1.00 67.88 97 CYS A N 1
ATOM 733 C CA . CYS A 1 97 ? -10.015 -4.941 26.204 1.00 67.88 97 CYS A CA 1
ATOM 734 C C . CYS A 1 97 ? -8.625 -4.628 25.674 1.00 67.88 97 CYS A C 1
ATOM 736 O O . CYS A 1 97 ? -8.085 -3.549 25.949 1.00 67.88 97 CYS A O 1
ATOM 738 N N . MET A 1 98 ? -8.069 -5.514 24.849 1.00 57.66 98 MET A N 1
ATOM 739 C CA . MET A 1 98 ? -7.040 -5.036 23.931 1.00 57.66 98 MET A CA 1
ATOM 740 C C . MET A 1 98 ? -7.676 -3.925 23.097 1.00 57.66 98 MET A C 1
ATOM 742 O O . MET A 1 98 ? -8.817 -4.077 22.649 1.00 57.66 98 MET A O 1
ATOM 746 N N . ALA A 1 99 ? -6.992 -2.783 22.973 1.00 51.91 99 ALA A N 1
ATOM 747 C CA . ALA A 1 99 ? -7.444 -1.728 22.080 1.00 51.91 99 ALA A CA 1
ATOM 748 C C . ALA A 1 99 ? -7.789 -2.384 20.745 1.00 51.91 99 ALA A C 1
ATOM 750 O O . ALA A 1 99 ? -7.024 -3.235 20.287 1.00 51.91 99 ALA A O 1
ATOM 751 N N . ALA A 1 100 ? -8.964 -2.076 20.185 1.00 49.72 100 ALA A N 1
ATOM 752 C CA . ALA A 1 100 ? -9.327 -2.593 18.875 1.00 49.72 100 ALA A CA 1
ATOM 753 C C . ALA A 1 100 ? -8.158 -2.258 17.950 1.00 49.72 100 ALA A C 1
ATOM 755 O O . ALA A 1 100 ? -7.900 -1.077 17.712 1.00 49.72 100 ALA A O 1
ATOM 756 N N . THR A 1 101 ? -7.401 -3.280 17.544 1.00 49.66 101 THR A N 1
ATOM 757 C CA . THR A 1 101 ? -6.205 -3.168 16.710 1.00 49.66 101 THR A CA 1
ATOM 758 C C . THR A 1 101 ? -6.592 -2.335 15.510 1.00 49.66 101 THR A C 1
ATOM 760 O O . THR A 1 101 ? -7.329 -2.850 14.674 1.00 49.66 101 THR A O 1
ATOM 763 N N . ALA A 1 102 ? -6.213 -1.048 15.521 1.00 55.53 102 ALA A N 1
ATOM 764 C CA . ALA A 1 102 ? -6.690 0.014 14.635 1.00 55.53 102 ALA A CA 1
ATOM 765 C C . ALA A 1 102 ? -7.999 -0.366 13.926 1.00 55.53 102 ALA A C 1
ATOM 767 O O . ALA A 1 102 ? -7.925 -0.892 12.820 1.00 55.53 102 ALA A O 1
ATOM 768 N N . ALA A 1 103 ? -9.148 -0.179 14.600 1.00 52.94 103 ALA A N 1
ATOM 769 C CA . ALA A 1 103 ? -10.485 -0.569 14.132 1.00 52.94 103 ALA A CA 1
ATOM 770 C C . ALA A 1 103 ? -10.553 -0.683 12.606 1.00 52.94 103 ALA A C 1
ATOM 772 O O . ALA A 1 103 ? -10.292 0.314 11.924 1.00 52.94 103 ALA A O 1
ATOM 773 N N . HIS A 1 104 ? -10.853 -1.890 12.104 1.00 53.72 104 HIS A N 1
ATOM 774 C CA . HIS A 1 104 ? -10.913 -2.193 10.675 1.00 53.72 104 HIS A CA 1
ATOM 775 C C . HIS A 1 104 ? -11.627 -1.078 9.956 1.00 53.72 104 HIS A C 1
ATOM 777 O O . HIS A 1 104 ? -12.840 -0.908 10.070 1.00 53.72 104 HIS A O 1
ATOM 783 N N . ALA A 1 105 ? -10.846 -0.262 9.256 1.00 53.56 105 ALA A N 1
ATOM 784 C CA . ALA A 1 105 ? -11.397 0.925 8.641 1.00 53.56 105 ALA A CA 1
ATOM 785 C C . ALA A 1 105 ? -12.311 0.531 7.472 1.00 53.56 105 ALA A C 1
ATOM 787 O O . ALA A 1 105 ? -13.025 1.384 6.961 1.00 53.56 105 ALA A O 1
ATOM 788 N N . GLY A 1 106 ? -12.346 -0.742 7.067 1.00 63.59 106 GLY A N 1
ATOM 789 C CA . GLY A 1 106 ? -12.947 -1.180 5.819 1.00 63.59 106 GLY A CA 1
ATOM 790 C C . GLY A 1 106 ? -12.048 -0.811 4.630 1.00 63.59 106 GLY A C 1
ATOM 791 O O . GLY A 1 106 ? -10.887 -0.455 4.841 1.00 63.59 106 GLY A O 1
ATOM 792 N N . PRO A 1 107 ? -12.588 -0.838 3.395 1.00 74.00 107 PRO A N 1
ATOM 793 C CA . PRO A 1 107 ? -11.807 -0.804 2.157 1.00 74.00 107 PRO A CA 1
ATOM 794 C C . PRO A 1 107 ? -10.823 0.366 2.071 1.00 74.00 107 PRO A C 1
ATOM 796 O O . PRO A 1 107 ? -11.044 1.420 2.681 1.00 74.00 107 PRO A O 1
ATOM 799 N N . ILE A 1 108 ? -9.812 0.234 1.198 1.00 84.31 108 ILE A N 1
ATOM 800 C CA . ILE A 1 108 ? -8.769 1.246 0.927 1.00 84.31 108 ILE A CA 1
ATOM 801 C C . ILE A 1 108 ? -9.309 2.685 0.865 1.00 84.31 108 ILE A C 1
ATOM 803 O O . ILE A 1 108 ? -8.654 3.597 1.379 1.00 84.31 108 ILE A O 1
ATOM 807 N N . ARG A 1 109 ? -10.533 2.882 0.341 1.00 79.25 109 ARG A N 1
ATOM 808 C CA . ARG A 1 109 ? -11.265 4.168 0.287 1.00 79.25 109 ARG A CA 1
ATOM 809 C C . ARG A 1 109 ? -11.202 4.990 1.576 1.00 79.25 109 ARG A C 1
ATOM 811 O O . ARG A 1 109 ? -11.285 6.212 1.552 1.00 79.25 109 ARG A O 1
ATOM 818 N N . GLN A 1 110 ? -11.064 4.323 2.712 1.00 80.69 110 GLN A N 1
ATOM 819 C CA . GLN A 1 110 ? -11.072 4.947 4.023 1.00 80.69 110 GLN A CA 1
ATOM 820 C C . GLN A 1 110 ? -9.800 5.727 4.321 1.00 80.69 110 GLN A C 1
ATOM 822 O O . GLN A 1 110 ? -9.845 6.573 5.199 1.00 80.69 110 GLN A O 1
ATOM 827 N N . VAL A 1 111 ? -8.695 5.532 3.591 1.00 85.31 111 VAL A N 1
ATOM 828 C CA . VAL A 1 111 ? -7.546 6.455 3.679 1.00 85.31 111 VAL A CA 1
ATOM 829 C C . VAL A 1 111 ? -7.961 7.844 3.202 1.00 85.31 111 VAL A C 1
ATOM 831 O O . VAL A 1 111 ? -7.658 8.844 3.841 1.00 85.31 111 VAL A O 1
ATOM 834 N N . PHE A 1 112 ? -8.778 7.902 2.155 1.00 85.81 112 PHE A N 1
ATOM 835 C CA . PHE A 1 112 ? -9.160 9.141 1.481 1.00 85.81 112 PHE A CA 1
ATOM 836 C C . PHE A 1 112 ? -10.369 9.850 2.106 1.00 85.81 112 PHE A C 1
ATOM 838 O O . PHE A 1 112 ? -10.741 10.935 1.671 1.00 85.81 112 PHE A O 1
ATOM 845 N N . ALA A 1 113 ? -10.979 9.271 3.147 1.00 82.38 113 ALA A N 1
ATOM 846 C CA . ALA A 1 113 ? -12.128 9.858 3.845 1.00 82.38 113 ALA A CA 1
ATOM 847 C C . ALA A 1 113 ? -11.766 11.008 4.817 1.00 82.38 113 ALA A C 1
ATOM 849 O O . ALA A 1 113 ? -12.639 11.536 5.498 1.00 82.38 113 ALA A O 1
ATOM 850 N N . ALA A 1 114 ? -10.488 11.376 4.917 1.00 84.75 114 ALA A N 1
ATOM 851 C CA . ALA A 1 114 ? -9.975 12.488 5.717 1.00 84.75 114 ALA A CA 1
ATOM 852 C C . ALA A 1 114 ? -8.721 13.053 5.027 1.00 84.75 114 ALA A C 1
ATOM 854 O O . ALA A 1 114 ? -8.223 12.413 4.098 1.00 84.75 114 ALA A O 1
ATOM 855 N N . PRO A 1 115 ? -8.195 14.218 5.450 1.00 87.88 115 PRO A N 1
ATOM 856 C CA . PRO A 1 115 ? -6.955 14.753 4.903 1.00 87.88 115 PRO A CA 1
ATOM 857 C C . PRO A 1 115 ? -5.818 13.729 4.956 1.00 87.88 115 PRO A C 1
ATOM 859 O O . PRO A 1 115 ? -5.584 13.074 5.975 1.00 87.88 115 PRO A O 1
ATOM 862 N N . TRP A 1 116 ? -5.127 13.599 3.832 1.00 91.06 116 TRP A N 1
ATOM 863 C CA . TRP A 1 116 ? -4.078 12.615 3.623 1.00 91.06 116 TRP A CA 1
ATOM 864 C C . TRP A 1 116 ? -2.928 13.238 2.834 1.00 91.06 116 TRP A C 1
ATOM 866 O O . TRP A 1 116 ? -3.117 14.251 2.153 1.00 91.06 116 TRP A O 1
ATOM 876 N N . VAL A 1 117 ? -1.746 12.635 2.925 1.00 93.75 117 VAL A N 1
ATOM 877 C CA . VAL A 1 117 ? -0.522 13.055 2.227 1.00 93.75 117 VAL A CA 1
ATOM 878 C C . VAL A 1 117 ? 0.134 11.871 1.523 1.00 93.75 117 VAL A C 1
ATOM 880 O O . VAL A 1 117 ? 0.059 10.741 2.009 1.00 93.75 117 VAL A O 1
ATOM 883 N N . VAL A 1 118 ? 0.787 12.124 0.388 1.00 94.88 118 VAL A N 1
ATOM 884 C CA . VAL A 1 118 ? 1.706 11.153 -0.220 1.00 94.88 118 VAL A CA 1
ATOM 885 C C . VAL A 1 118 ? 3.053 11.293 0.472 1.00 94.88 118 VAL A C 1
ATOM 887 O O . VAL A 1 118 ? 3.594 12.395 0.544 1.00 94.88 118 VAL A O 1
ATOM 890 N N . VAL A 1 119 ? 3.594 10.185 0.960 1.00 95.50 119 VAL A N 1
ATOM 891 C CA . VAL A 1 119 ? 4.901 10.119 1.608 1.00 95.50 119 VAL A CA 1
ATOM 892 C C . VAL A 1 119 ? 5.820 9.256 0.755 1.00 95.50 119 VAL A C 1
ATOM 894 O O . VAL A 1 119 ? 5.521 8.094 0.486 1.00 95.50 119 VAL A O 1
ATOM 897 N N . VAL A 1 120 ? 6.934 9.835 0.329 1.00 95.69 120 VAL A N 1
ATOM 898 C CA . VAL A 1 120 ? 8.026 9.142 -0.369 1.00 95.69 120 VAL A CA 1
ATOM 899 C C . VAL A 1 120 ? 9.250 9.039 0.552 1.00 95.69 120 VAL A C 1
ATOM 901 O O . VAL A 1 120 ? 9.293 9.749 1.564 1.00 95.69 120 VAL A O 1
ATOM 904 N N . PRO A 1 121 ? 10.246 8.187 0.239 1.00 94.62 121 PRO A N 1
ATOM 905 C CA . PRO A 1 121 ? 11.513 8.150 0.971 1.00 94.62 121 PRO A CA 1
ATOM 906 C C . PRO A 1 121 ? 12.180 9.531 1.079 1.00 94.62 121 PRO A C 1
ATOM 908 O O . PRO A 1 121 ? 11.901 10.427 0.282 1.00 94.62 121 PRO A O 1
ATOM 911 N N . ASP A 1 122 ? 13.070 9.706 2.059 1.00 93.75 122 ASP A N 1
ATOM 912 C CA . ASP A 1 122 ? 13.754 10.986 2.313 1.00 93.75 122 ASP A CA 1
ATOM 913 C C . ASP A 1 122 ? 14.680 11.450 1.182 1.00 93.75 122 ASP A C 1
ATOM 915 O O . ASP A 1 122 ? 14.895 12.648 0.999 1.00 93.75 122 ASP A O 1
ATOM 919 N N . ASP A 1 123 ? 15.166 10.516 0.377 1.00 94.75 123 ASP A N 1
ATOM 920 C CA . ASP A 1 123 ? 16.034 10.719 -0.777 1.00 94.75 123 ASP A CA 1
ATOM 921 C C . ASP A 1 123 ? 15.362 10.210 -2.075 1.00 94.75 123 ASP A C 1
ATOM 923 O O . ASP A 1 123 ? 15.896 9.344 -2.773 1.00 94.75 123 ASP A O 1
ATOM 927 N N . PRO A 1 124 ? 14.159 10.703 -2.423 1.00 94.88 124 PRO A N 1
ATOM 928 C CA . PRO A 1 124 ? 13.287 10.061 -3.403 1.00 94.88 124 PRO A CA 1
ATOM 929 C C . PRO A 1 124 ? 13.906 10.046 -4.808 1.00 94.88 124 PRO A C 1
ATOM 931 O O . PRO A 1 124 ? 14.552 11.011 -5.230 1.00 94.88 124 PRO A O 1
ATOM 934 N N . THR A 1 125 ? 13.692 8.967 -5.568 1.00 96.06 125 THR A N 1
ATOM 935 C CA . THR A 1 125 ? 14.167 8.916 -6.958 1.00 96.06 125 THR A CA 1
ATOM 936 C C . THR A 1 125 ? 13.347 9.870 -7.836 1.00 96.06 125 THR A C 1
ATOM 938 O O . THR A 1 125 ? 12.197 10.204 -7.518 1.00 96.06 125 THR A O 1
ATOM 941 N N . PRO A 1 126 ? 13.872 10.297 -9.003 1.00 97.06 126 PRO A N 1
ATOM 942 C CA . PRO A 1 126 ? 13.079 11.061 -9.963 1.00 97.06 126 PRO A CA 1
ATOM 943 C C . PRO A 1 126 ? 11.793 10.344 -10.393 1.00 97.06 126 PRO A C 1
ATOM 945 O O . PRO A 1 126 ? 10.810 11.007 -10.730 1.00 97.06 126 PRO A O 1
ATOM 948 N N . LEU A 1 127 ? 11.787 9.005 -10.397 1.00 95.88 127 LEU A N 1
ATOM 949 C CA . LEU A 1 127 ? 10.593 8.223 -10.692 1.00 95.88 127 LEU A CA 1
ATOM 950 C C . LEU A 1 127 ? 9.568 8.337 -9.560 1.00 95.88 127 LEU A C 1
ATOM 952 O O . LEU A 1 127 ? 8.418 8.656 -9.839 1.00 95.88 127 LEU A O 1
ATOM 956 N N . GLU A 1 128 ? 9.971 8.148 -8.304 1.00 95.81 128 GLU A N 1
ATOM 957 C CA . GLU A 1 128 ? 9.073 8.226 -7.142 1.00 95.81 128 GLU A CA 1
ATOM 958 C C . GLU A 1 128 ? 8.419 9.601 -7.008 1.00 95.81 128 GLU A C 1
ATOM 960 O O . GLU A 1 128 ? 7.209 9.689 -6.806 1.00 95.81 128 GLU A O 1
ATOM 965 N N . LEU A 1 129 ? 9.180 10.681 -7.221 1.00 96.50 129 LEU A N 1
ATOM 966 C CA . LEU A 1 129 ? 8.629 12.039 -7.241 1.00 96.50 129 LEU A CA 1
ATOM 967 C C . LEU A 1 129 ? 7.570 12.212 -8.337 1.00 96.50 129 LEU A C 1
ATOM 969 O O . LEU A 1 129 ? 6.507 12.788 -8.094 1.00 96.50 129 LEU A O 1
ATOM 973 N N . ARG A 1 130 ? 7.833 11.696 -9.546 1.00 96.25 130 ARG A N 1
ATOM 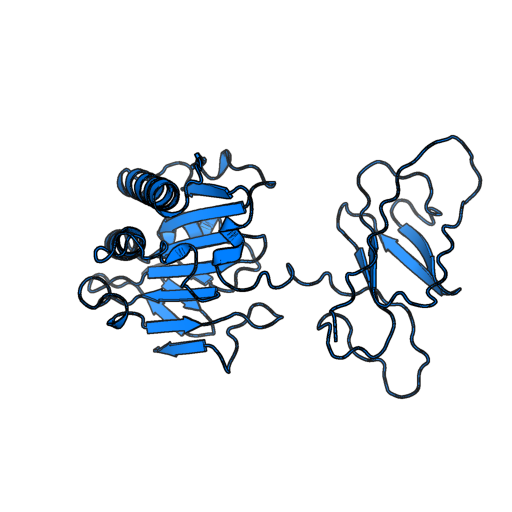974 C CA . ARG A 1 130 ? 6.876 11.755 -10.662 1.00 96.25 130 ARG A CA 1
ATOM 975 C C . ARG A 1 130 ? 5.634 10.921 -10.382 1.00 96.25 130 ARG A C 1
ATOM 977 O O . ARG A 1 130 ? 4.535 11.398 -10.641 1.00 96.25 130 ARG A O 1
ATOM 984 N N . LEU A 1 131 ? 5.794 9.708 -9.859 1.00 95.38 131 LEU A N 1
ATOM 985 C CA . LEU A 1 131 ? 4.687 8.811 -9.530 1.00 95.38 131 LEU A CA 1
ATOM 986 C C . LEU A 1 131 ? 3.840 9.362 -8.378 1.00 95.38 131 LEU A C 1
ATOM 988 O O . LEU A 1 131 ? 2.616 9.358 -8.480 1.00 95.38 131 LEU A O 1
ATOM 992 N N . GLY A 1 132 ? 4.461 9.922 -7.338 1.00 94.38 132 GLY A N 1
ATOM 993 C CA . GLY A 1 132 ? 3.761 10.600 -6.248 1.00 94.38 132 GLY A CA 1
ATOM 994 C C . GLY A 1 132 ? 2.969 11.819 -6.727 1.00 94.38 132 GLY A C 1
ATOM 995 O O . GLY A 1 132 ? 1.790 11.959 -6.401 1.00 94.38 132 GLY A O 1
ATOM 996 N N . ALA A 1 133 ? 3.570 12.667 -7.569 1.00 93.44 133 ALA A N 1
ATOM 997 C CA . ALA A 1 133 ? 2.881 13.808 -8.175 1.00 93.44 133 ALA A CA 1
ATOM 998 C C . ALA A 1 133 ? 1.744 13.377 -9.119 1.00 93.44 133 ALA A C 1
ATOM 1000 O O . ALA A 1 133 ? 0.672 13.989 -9.116 1.00 93.44 133 ALA A O 1
ATOM 1001 N N . TYR A 1 134 ? 1.961 12.318 -9.904 1.00 91.50 134 TYR A N 1
ATOM 1002 C CA . TYR A 1 134 ? 0.955 11.722 -10.782 1.00 91.50 134 TYR A CA 1
ATOM 1003 C C . TYR A 1 134 ? -0.235 11.201 -9.975 1.00 91.50 134 TYR A C 1
ATOM 1005 O O . TYR A 1 134 ? -1.372 11.553 -10.276 1.00 91.50 134 TYR A O 1
ATOM 1013 N N . PHE A 1 135 ? 0.021 10.442 -8.908 1.00 90.00 135 PHE A N 1
ATOM 1014 C CA . PHE A 1 135 ? -1.007 9.917 -8.015 1.00 90.00 135 PHE A CA 1
ATOM 1015 C C . PHE A 1 135 ? -1.819 11.040 -7.350 1.00 90.00 135 PHE A C 1
ATOM 1017 O O . PHE A 1 135 ? -3.050 11.048 -7.416 1.00 90.00 135 PHE A O 1
ATOM 1024 N N . ALA A 1 136 ? -1.136 12.034 -6.772 1.00 89.44 136 ALA A N 1
ATOM 1025 C CA . ALA A 1 136 ? -1.768 13.188 -6.133 1.00 89.44 136 ALA A CA 1
ATOM 1026 C C . ALA A 1 136 ? -2.655 13.980 -7.109 1.00 89.44 136 ALA A C 1
ATOM 1028 O O . ALA A 1 136 ? -3.792 14.330 -6.790 1.00 89.44 136 ALA A O 1
ATOM 1029 N N . THR A 1 137 ? -2.149 14.228 -8.319 1.00 87.19 137 THR A N 1
ATOM 1030 C CA . THR A 1 137 ? -2.870 14.967 -9.363 1.00 87.19 137 THR A CA 1
ATOM 1031 C C . THR A 1 137 ? -4.038 14.151 -9.911 1.00 87.19 137 THR A C 1
ATOM 1033 O O . THR A 1 137 ? -5.120 14.695 -10.118 1.00 87.19 137 THR A O 1
ATOM 1036 N N . GLY A 1 138 ? -3.860 12.840 -10.089 1.00 83.50 138 GLY A N 1
ATOM 1037 C CA . GLY A 1 138 ? -4.927 11.923 -10.480 1.00 83.50 138 GLY A CA 1
ATOM 1038 C C . GLY A 1 138 ? -6.091 11.957 -9.490 1.00 83.50 138 GLY A C 1
ATOM 1039 O O . GLY A 1 138 ? -7.247 12.061 -9.899 1.00 83.50 138 GLY A O 1
ATOM 1040 N N . HIS A 1 139 ? -5.796 11.968 -8.188 1.00 81.69 139 HIS A N 1
ATOM 1041 C CA . HIS A 1 139 ? -6.820 12.075 -7.152 1.00 81.69 139 HIS A CA 1
ATOM 1042 C C . HIS A 1 139 ? -7.491 13.462 -7.126 1.00 81.69 139 HIS A C 1
ATOM 1044 O O . HIS A 1 139 ? -8.714 13.548 -6.996 1.00 81.69 139 HIS A O 1
ATOM 1050 N N . LEU A 1 140 ? -6.731 14.548 -7.319 1.00 83.56 140 LEU A N 1
ATOM 1051 C CA . LEU A 1 140 ? -7.288 15.900 -7.462 1.00 83.56 140 LEU A CA 1
ATOM 1052 C C . LEU A 1 140 ? -8.269 15.986 -8.639 1.00 83.56 140 LEU A C 1
ATOM 1054 O O . LEU A 1 140 ? -9.362 16.521 -8.483 1.00 83.56 140 LEU A O 1
ATOM 1058 N N . VAL A 1 141 ? -7.910 15.434 -9.799 1.00 82.25 141 VAL A N 1
ATOM 1059 C CA . VAL A 1 141 ? -8.772 15.427 -10.991 1.00 82.25 141 VAL A CA 1
ATOM 1060 C C . VAL A 1 141 ? -10.010 14.553 -10.778 1.00 82.25 141 VAL A C 1
ATOM 1062 O O . VAL A 1 141 ? -11.105 14.938 -11.179 1.00 82.25 141 VAL A O 1
ATOM 1065 N N . ALA A 1 142 ? -9.859 13.391 -10.139 1.00 76.75 142 ALA A N 1
ATOM 1066 C CA . ALA A 1 142 ? -10.946 12.427 -9.995 1.00 76.75 142 ALA A CA 1
ATOM 1067 C C . ALA A 1 142 ? -11.984 12.806 -8.927 1.00 76.75 142 ALA A C 1
ATOM 1069 O O . ALA A 1 142 ? -13.164 12.501 -9.101 1.00 76.75 142 ALA A O 1
ATOM 1070 N N . VAL A 1 143 ? -11.566 13.414 -7.810 1.00 76.88 143 VAL A N 1
ATOM 1071 C CA . VAL A 1 143 ? -12.465 13.691 -6.670 1.00 76.88 143 VAL A CA 1
ATOM 1072 C C . VAL A 1 143 ? -12.325 15.096 -6.075 1.00 76.88 143 VAL A C 1
ATOM 1074 O O . VAL A 1 143 ? -12.947 15.393 -5.057 1.00 76.88 143 VAL A O 1
ATOM 1077 N N . GLY A 1 144 ? -11.526 15.978 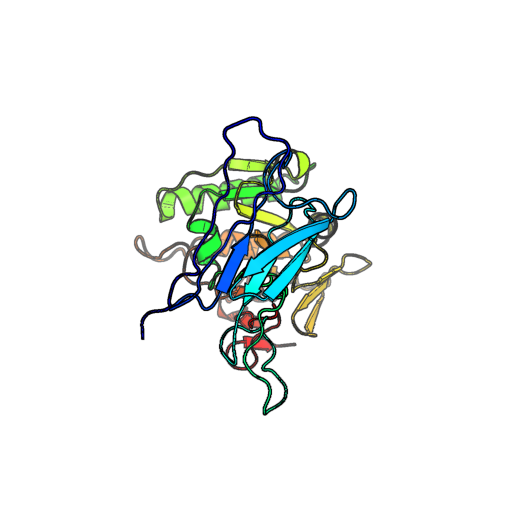-6.681 1.00 78.12 144 GLY A N 1
ATOM 1078 C CA . GLY A 1 144 ? -11.417 17.385 -6.276 1.00 78.12 144 GLY A CA 1
ATOM 1079 C C . GLY A 1 144 ? -10.638 17.633 -4.982 1.00 78.12 144 GLY A C 1
ATOM 1080 O O . GLY A 1 144 ? -10.613 18.763 -4.498 1.00 78.12 144 GLY A O 1
ATOM 1081 N N . SER A 1 145 ? -9.996 16.616 -4.401 1.00 79.44 145 SER A N 1
ATOM 1082 C CA . SER A 1 145 ? -9.213 16.774 -3.174 1.00 79.44 145 SER A CA 1
ATOM 1083 C C . SER A 1 145 ? -7.736 17.007 -3.493 1.00 79.44 145 SER A C 1
ATOM 1085 O O . SER A 1 145 ? -7.076 16.130 -4.056 1.00 79.44 145 SER A O 1
ATOM 1087 N N . ALA A 1 146 ? -7.199 18.153 -3.083 1.00 84.44 146 ALA A N 1
ATOM 1088 C CA . ALA A 1 146 ? -5.764 18.401 -3.125 1.00 84.44 146 ALA A CA 1
ATOM 1089 C C . ALA A 1 146 ? -5.047 17.673 -1.977 1.00 84.44 146 ALA A C 1
ATOM 1091 O O . ALA A 1 146 ? -5.586 17.528 -0.880 1.00 84.44 146 ALA A O 1
ATOM 1092 N N . THR A 1 147 ? -3.813 17.247 -2.229 1.00 89.56 147 THR A N 1
ATOM 1093 C CA . THR A 1 147 ? -2.926 16.631 -1.238 1.00 89.56 147 THR A CA 1
ATOM 1094 C C . THR A 1 147 ? -1.512 17.191 -1.393 1.00 89.56 147 THR A C 1
ATOM 1096 O O . THR A 1 147 ? -1.225 17.941 -2.329 1.00 89.56 147 THR A O 1
ATOM 1099 N N . GLN A 1 148 ? -0.628 16.845 -0.466 1.00 91.75 148 GLN A N 1
ATOM 1100 C CA . GLN A 1 148 ? 0.774 17.231 -0.484 1.00 91.75 148 GLN A CA 1
ATOM 1101 C C . GLN A 1 148 ? 1.647 15.998 -0.681 1.00 91.75 148 GLN A C 1
ATOM 1103 O O . GLN A 1 148 ? 1.358 14.930 -0.142 1.00 91.75 148 GLN A O 1
ATOM 1108 N N . LEU A 1 149 ? 2.736 16.183 -1.421 1.00 93.25 149 LEU A N 1
ATOM 1109 C CA . LEU A 1 149 ? 3.845 15.243 -1.468 1.00 93.25 149 LEU A CA 1
ATOM 1110 C C . LEU A 1 149 ? 4.854 15.639 -0.384 1.00 93.25 149 LEU A C 1
ATOM 1112 O O . LEU A 1 149 ? 5.275 16.796 -0.318 1.00 93.25 149 LEU A O 1
ATOM 1116 N N . ARG A 1 150 ? 5.201 14.694 0.483 1.00 94.50 150 ARG A N 1
ATOM 1117 C CA . ARG A 1 150 ? 6.110 14.858 1.621 1.00 94.50 150 ARG A CA 1
ATOM 1118 C C . ARG A 1 150 ? 7.157 13.749 1.604 1.00 94.50 150 ARG A C 1
ATOM 1120 O O . ARG A 1 150 ? 6.935 12.689 1.026 1.00 94.50 150 ARG A O 1
ATOM 1127 N N . THR A 1 151 ? 8.283 13.995 2.253 1.00 93.38 151 THR A N 1
ATOM 1128 C CA . THR A 1 151 ? 9.264 12.949 2.566 1.00 93.38 151 THR A CA 1
ATOM 1129 C C . THR A 1 151 ? 8.929 12.290 3.905 1.00 93.38 151 THR A C 1
ATOM 1131 O O . THR A 1 151 ? 8.190 12.872 4.706 1.00 93.38 151 THR A O 1
ATOM 1134 N N . SER A 1 152 ? 9.476 11.104 4.181 1.00 88.81 152 SER A N 1
ATOM 1135 C CA . SER A 1 152 ? 9.244 10.378 5.439 1.00 88.81 152 SER A CA 1
ATOM 1136 C C . SER A 1 152 ? 9.555 11.209 6.684 1.00 88.81 152 SER A C 1
ATOM 1138 O O . SER A 1 152 ? 8.723 11.273 7.588 1.00 88.81 152 SER A O 1
ATOM 1140 N N . SER A 1 153 ? 10.679 11.925 6.705 1.00 86.88 153 SER A N 1
ATOM 1141 C CA . SER A 1 153 ? 11.095 12.786 7.824 1.00 86.88 153 SER A CA 1
ATOM 1142 C C . SER A 1 153 ? 10.205 14.011 8.048 1.00 86.88 153 SER A C 1
ATOM 1144 O O . SER A 1 153 ? 10.200 14.576 9.140 1.00 86.88 153 SER A O 1
ATOM 1146 N N . THR A 1 154 ? 9.451 14.444 7.033 1.00 85.12 154 THR A N 1
ATOM 1147 C CA . THR A 1 154 ? 8.605 15.649 7.101 1.00 85.12 154 THR A CA 1
ATOM 1148 C C . THR A 1 154 ? 7.118 15.340 7.261 1.00 85.12 154 THR A C 1
ATOM 1150 O O . THR A 1 154 ? 6.302 16.263 7.343 1.00 85.12 154 THR A O 1
ATOM 1153 N N . SER A 1 155 ? 6.745 14.060 7.314 1.00 78.50 155 SER A N 1
ATOM 1154 C CA . SER A 1 155 ? 5.368 13.634 7.546 1.00 78.50 155 SER A CA 1
ATOM 1155 C C . SER A 1 155 ? 5.009 13.757 9.027 1.00 78.50 155 SER A C 1
ATOM 1157 O O . SER A 1 155 ? 5.681 13.193 9.884 1.00 78.50 155 SER A O 1
ATOM 1159 N N . THR A 1 156 ? 3.909 14.441 9.345 1.00 71.88 156 THR A N 1
ATOM 1160 C CA . THR A 1 156 ? 3.374 14.490 10.715 1.00 71.88 156 THR A CA 1
ATOM 1161 C C . THR A 1 156 ? 2.513 13.257 11.008 1.00 71.88 156 THR A C 1
ATOM 1163 O O . THR A 1 156 ? 1.830 12.757 10.115 1.00 71.88 156 THR A O 1
ATOM 1166 N N . GLU A 1 157 ? 2.485 12.789 12.261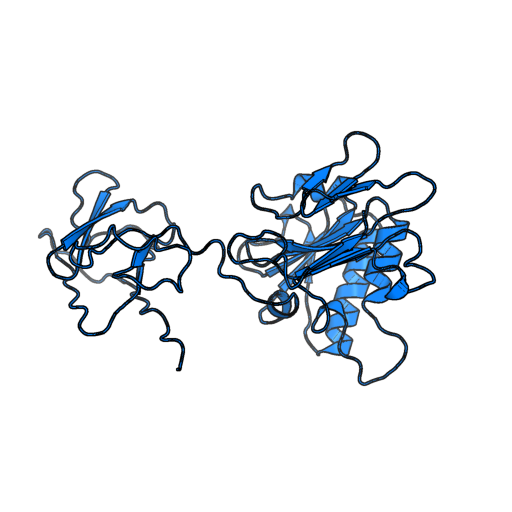 1.00 67.62 157 GLU A N 1
ATOM 1167 C CA . GLU A 1 157 ? 1.701 11.608 12.693 1.00 67.62 157 GLU A CA 1
ATOM 1168 C C . GLU A 1 157 ? 0.178 11.787 12.579 1.00 67.62 157 GLU A C 1
ATOM 1170 O O . GLU A 1 157 ? -0.584 10.828 12.624 1.00 67.62 157 GLU A O 1
ATOM 1175 N N . THR A 1 158 ? -0.290 13.025 12.433 1.00 71.25 158 THR A N 1
ATOM 1176 C CA . THR A 1 158 ? -1.717 13.366 12.471 1.00 71.25 158 THR A CA 1
ATOM 1177 C C . THR A 1 158 ? -2.449 13.175 11.144 1.00 71.25 158 THR A C 1
ATOM 1179 O O . THR A 1 158 ? -3.678 13.227 11.120 1.00 71.25 158 THR A O 1
ATOM 1182 N N . SER A 1 159 ? -1.725 12.999 10.035 1.00 79.19 159 SER A N 1
ATOM 1183 C CA . SER A 1 159 ? -2.317 12.858 8.700 1.00 79.19 159 SER A CA 1
ATOM 1184 C C . SER A 1 159 ? -2.337 11.403 8.258 1.00 79.19 159 SER A C 1
ATOM 1186 O O . SER A 1 159 ? -1.405 10.652 8.530 1.00 79.19 159 SER A O 1
ATOM 1188 N N . ARG A 1 160 ? -3.366 11.017 7.499 1.00 89.81 160 ARG A N 1
ATOM 1189 C CA . ARG A 1 160 ? -3.381 9.718 6.817 1.00 89.81 160 ARG A CA 1
ATOM 1190 C C . ARG A 1 160 ? -2.310 9.691 5.737 1.00 89.81 160 ARG A C 1
ATOM 1192 O O . ARG A 1 160 ? -2.083 10.699 5.065 1.00 89.81 160 ARG A O 1
ATOM 1199 N N . ARG A 1 161 ? -1.652 8.550 5.558 1.00 92.19 161 ARG A N 1
ATOM 1200 C CA . ARG A 1 161 ? -0.461 8.459 4.707 1.00 92.19 161 ARG A CA 1
ATOM 1201 C C . ARG A 1 161 ? -0.691 7.518 3.539 1.00 92.19 161 ARG A C 1
ATOM 1203 O O . ARG A 1 161 ? -1.247 6.437 3.708 1.00 92.19 161 ARG A O 1
ATOM 1210 N N . VAL A 1 162 ? -0.227 7.932 2.367 1.00 93.88 162 VAL A N 1
ATOM 1211 C CA . VAL A 1 162 ? -0.010 7.057 1.216 1.00 93.88 162 VAL A CA 1
ATOM 1212 C C . VAL A 1 162 ? 1.495 6.922 1.038 1.00 93.88 162 VAL A C 1
ATOM 1214 O O . VAL A 1 162 ? 2.131 7.841 0.529 1.00 93.88 162 VAL A O 1
ATOM 1217 N N . LEU A 1 163 ? 2.065 5.817 1.503 1.00 95.44 163 LEU A N 1
ATOM 1218 C CA . LEU A 1 163 ? 3.485 5.517 1.355 1.00 95.44 163 LEU A CA 1
ATOM 1219 C C . LEU A 1 163 ? 3.735 5.006 -0.065 1.00 95.44 163 LEU A C 1
ATOM 1221 O O . LEU A 1 163 ? 3.040 4.094 -0.512 1.00 95.44 163 LEU A O 1
ATOM 1225 N N . LEU A 1 164 ? 4.698 5.588 -0.776 1.00 96.50 164 LEU A N 1
ATOM 1226 C CA . LEU A 1 164 ? 5.009 5.233 -2.162 1.00 96.50 164 LEU A CA 1
ATOM 1227 C C . LEU A 1 164 ? 6.514 5.058 -2.354 1.00 96.50 164 LEU A C 1
ATOM 1229 O O . LEU A 1 164 ? 7.282 5.978 -2.081 1.00 96.50 164 LEU A O 1
ATOM 1233 N N . GLY A 1 165 ? 6.920 3.900 -2.872 1.00 96.94 165 GLY A N 1
ATOM 1234 C CA . GLY A 1 165 ? 8.320 3.579 -3.162 1.00 96.94 165 GLY A CA 1
ATOM 1235 C C . GLY A 1 165 ? 8.540 2.082 -3.369 1.00 96.94 165 GLY A C 1
ATOM 1236 O O . GLY A 1 165 ? 7.634 1.280 -3.147 1.00 96.94 165 GLY A O 1
ATOM 1237 N N . THR A 1 166 ? 9.731 1.672 -3.800 1.00 97.06 166 THR A N 1
ATOM 1238 C CA . THR A 1 166 ? 10.043 0.236 -3.954 1.00 97.06 166 THR A CA 1
ATOM 1239 C C . THR A 1 166 ? 10.200 -0.463 -2.597 1.00 97.06 166 THR A C 1
ATOM 1241 O O . THR A 1 166 ? 10.360 0.185 -1.561 1.00 97.06 166 THR A O 1
ATOM 1244 N N . VAL A 1 167 ? 10.172 -1.799 -2.600 1.00 97.00 167 VAL A N 1
ATOM 1245 C CA . VAL A 1 167 ? 10.357 -2.653 -1.412 1.00 97.00 167 VAL A CA 1
ATOM 1246 C C . VAL A 1 167 ? 11.634 -2.284 -0.660 1.00 97.00 167 VAL A C 1
ATOM 1248 O O . VAL A 1 167 ? 11.608 -2.093 0.553 1.00 97.00 167 VAL A O 1
ATOM 1251 N N . GLU A 1 168 ? 12.739 -2.107 -1.386 1.00 95.00 168 GLU A N 1
ATOM 1252 C CA . GLU A 1 168 ? 14.035 -1.728 -0.817 1.00 95.00 168 GLU A CA 1
ATOM 1253 C C . GLU A 1 168 ? 13.964 -0.442 0.009 1.00 95.00 168 GLU A C 1
ATOM 1255 O O . GLU A 1 168 ? 14.609 -0.338 1.054 1.00 95.00 168 GLU A O 1
ATOM 1260 N N . ARG A 1 169 ? 13.152 0.517 -0.441 1.00 94.19 169 ARG A N 1
ATOM 1261 C CA . ARG A 1 169 ? 13.074 1.849 0.153 1.00 94.19 169 ARG A CA 1
ATOM 1262 C C . ARG A 1 169 ? 12.010 1.970 1.227 1.00 94.19 169 ARG A C 1
ATOM 1264 O O . ARG A 1 169 ? 12.211 2.706 2.185 1.00 94.19 169 ARG A O 1
ATOM 1271 N N . LEU A 1 170 ? 10.893 1.259 1.083 1.00 94.31 170 LEU A N 1
ATOM 1272 C CA . LEU A 1 170 ? 9.803 1.301 2.057 1.00 94.31 170 LEU A CA 1
ATOM 1273 C C . LEU A 1 170 ? 9.990 0.330 3.222 1.00 94.31 170 LEU A C 1
ATOM 1275 O O . LEU A 1 170 ? 9.377 0.550 4.263 1.00 94.31 170 LEU A O 1
ATOM 1279 N N . ARG A 1 171 ? 10.858 -0.688 3.115 1.00 91.44 171 ARG A N 1
ATOM 1280 C CA . ARG A 1 171 ? 11.118 -1.611 4.237 1.00 91.44 171 ARG A CA 1
ATOM 1281 C C . ARG A 1 171 ? 11.588 -0.900 5.510 1.00 91.44 171 ARG A C 1
ATOM 1283 O O . ARG A 1 171 ? 11.334 -1.378 6.604 1.00 91.44 171 ARG A O 1
ATOM 1290 N N . THR A 1 172 ? 12.267 0.243 5.385 1.00 87.94 172 THR A N 1
ATOM 1291 C CA . THR A 1 172 ? 12.738 1.036 6.536 1.00 87.94 172 THR A CA 1
ATOM 1292 C C . THR A 1 172 ? 11.605 1.780 7.242 1.00 87.94 172 THR A C 1
ATOM 1294 O O . THR A 1 172 ? 11.759 2.178 8.392 1.00 87.94 172 THR A O 1
ATOM 1297 N N . LEU A 1 173 ? 10.472 1.956 6.557 1.00 86.31 173 LEU A N 1
ATOM 1298 C CA . LEU A 1 173 ? 9.250 2.569 7.071 1.00 86.31 173 LEU A CA 1
ATOM 1299 C C . LEU A 1 173 ? 8.214 1.518 7.498 1.00 86.31 173 LEU A C 1
ATOM 1301 O O . LEU A 1 173 ? 7.144 1.891 7.975 1.00 86.31 173 LEU A O 1
ATOM 1305 N N . GLN A 1 174 ? 8.509 0.226 7.316 1.00 85.94 174 GLN A N 1
ATOM 1306 C CA . GLN A 1 174 ? 7.605 -0.858 7.677 1.00 85.94 174 GLN A CA 1
ATOM 1307 C C . GLN A 1 174 ? 7.388 -0.881 9.194 1.00 85.94 174 GLN A C 1
ATOM 1309 O O . GLN A 1 174 ? 8.326 -1.037 9.977 1.00 85.94 174 GLN A O 1
ATOM 1314 N N . GLY A 1 175 ? 6.128 -0.747 9.606 1.00 81.69 175 GLY A N 1
ATOM 1315 C CA . GLY A 1 175 ? 5.725 -0.931 10.995 1.00 81.69 175 GLY A CA 1
ATOM 1316 C C . GLY A 1 175 ? 5.702 -2.410 11.384 1.00 81.69 175 GLY A C 1
ATOM 1317 O O . GLY A 1 175 ? 5.434 -3.275 10.550 1.00 81.69 175 GLY A O 1
ATOM 1318 N N . ALA A 1 176 ? 5.924 -2.700 12.670 1.00 76.50 176 ALA A N 1
ATOM 1319 C CA . ALA A 1 176 ? 5.905 -4.068 13.203 1.00 76.50 176 ALA A CA 1
ATOM 1320 C C . ALA A 1 176 ? 4.563 -4.796 12.982 1.00 76.50 176 ALA A C 1
ATOM 1322 O O . ALA A 1 176 ? 4.537 -6.020 12.904 1.00 76.50 176 ALA A O 1
ATOM 1323 N N . ASP A 1 177 ? 3.468 -4.045 12.834 1.00 86.12 177 ASP A N 1
ATOM 1324 C CA . ASP A 1 177 ? 2.108 -4.578 12.705 1.00 86.12 177 ASP A CA 1
ATOM 1325 C C . ASP A 1 177 ? 1.609 -4.661 11.252 1.00 86.12 177 ASP A C 1
ATOM 1327 O O . ASP A 1 177 ? 0.419 -4.874 11.011 1.00 86.12 177 ASP A O 1
ATOM 1331 N N . TRP A 1 178 ? 2.466 -4.437 10.251 1.00 92.12 178 TRP A N 1
ATOM 1332 C CA . TRP A 1 178 ? 2.026 -4.523 8.859 1.00 92.12 178 TRP A CA 1
ATOM 1333 C C . TRP A 1 178 ? 1.616 -5.963 8.492 1.00 92.12 178 TRP A C 1
ATOM 1335 O O . TRP A 1 178 ? 2.371 -6.899 8.745 1.00 92.12 178 TRP A O 1
ATOM 1345 N N . PRO A 1 179 ? 0.456 -6.163 7.833 1.00 93.12 179 PRO A N 1
ATOM 1346 C CA . PRO A 1 179 ? -0.019 -7.488 7.412 1.00 93.12 179 PRO A CA 1
ATOM 1347 C C . PRO A 1 179 ? 0.739 -8.045 6.195 1.00 93.12 179 PRO A C 1
ATOM 1349 O O . PRO A 1 179 ? 0.481 -9.165 5.747 1.00 93.12 179 PRO A O 1
ATOM 1352 N N . VAL A 1 180 ? 1.641 -7.236 5.635 1.00 95.69 180 VAL A N 1
ATOM 1353 C CA . VAL A 1 180 ? 2.484 -7.542 4.486 1.00 95.69 180 VAL A CA 1
ATOM 1354 C C . VAL A 1 180 ? 3.930 -7.301 4.892 1.00 95.69 180 VAL A C 1
ATOM 1356 O O . VAL A 1 180 ? 4.276 -6.217 5.362 1.00 95.69 180 VAL A O 1
ATOM 1359 N N . GLU A 1 181 ? 4.768 -8.308 4.688 1.00 96.31 181 GLU A N 1
ATOM 1360 C CA . GLU A 1 181 ? 6.200 -8.241 4.952 1.00 96.31 181 GLU A CA 1
ATOM 1361 C C . GLU A 1 181 ? 6.951 -7.843 3.680 1.00 96.31 181 GLU A C 1
ATOM 1363 O O . GLU A 1 181 ? 6.733 -8.420 2.611 1.00 96.31 181 GLU A O 1
ATOM 1368 N N . LEU A 1 182 ? 7.836 -6.851 3.797 1.00 96.69 182 LEU A N 1
ATOM 1369 C CA . LEU A 1 182 ? 8.704 -6.393 2.721 1.00 96.69 182 LEU A CA 1
ATOM 1370 C C . LEU A 1 182 ? 10.144 -6.794 3.039 1.00 96.69 182 LEU A C 1
ATOM 1372 O O . LEU A 1 182 ? 10.692 -6.401 4.068 1.00 96.69 182 LEU A O 1
ATOM 1376 N N . ASN A 1 183 ? 10.788 -7.534 2.141 1.00 95.75 183 ASN A N 1
ATOM 1377 C CA . ASN A 1 183 ? 12.178 -7.941 2.326 1.00 95.75 183 ASN A CA 1
ATOM 1378 C C . ASN A 1 183 ? 13.011 -7.558 1.098 1.00 95.75 183 ASN A C 1
ATOM 1380 O O . ASN A 1 183 ? 12.605 -7.797 -0.034 1.00 95.75 183 ASN A O 1
ATOM 1384 N N . ALA A 1 184 ? 14.172 -6.944 1.328 1.00 93.50 184 ALA A N 1
ATOM 1385 C CA . ALA A 1 184 ? 15.123 -6.546 0.287 1.00 93.50 184 ALA A CA 1
ATOM 1386 C C . ALA A 1 184 ? 16.513 -7.182 0.467 1.00 93.50 184 ALA A C 1
ATOM 1388 O O . ALA A 1 184 ? 17.482 -6.760 -0.159 1.00 93.50 184 ALA A O 1
ATOM 1389 N N . GLU A 1 185 ? 16.642 -8.166 1.356 1.00 90.31 185 GLU A N 1
ATOM 1390 C CA . GLU A 1 185 ? 17.845 -8.977 1.492 1.00 90.31 185 GLU A CA 1
ATOM 1391 C C . GLU A 1 185 ? 17.882 -9.998 0.351 1.00 90.31 185 GLU A C 1
ATOM 1393 O O . GLU A 1 185 ? 17.223 -11.035 0.385 1.00 90.31 185 GLU A O 1
ATOM 1398 N N . GLY A 1 186 ? 18.644 -9.674 -0.694 1.00 90.06 186 GLY A N 1
ATOM 1399 C CA . GLY A 1 186 ? 18.653 -10.442 -1.937 1.00 90.06 186 GLY A CA 1
ATOM 1400 C C . GLY A 1 186 ? 17.590 -9.933 -2.917 1.00 90.06 186 GLY A C 1
ATOM 1401 O O . GLY A 1 186 ? 17.366 -8.724 -2.989 1.00 90.06 186 GLY A O 1
ATOM 1402 N N . PRO A 1 187 ? 16.964 -10.814 -3.719 1.00 94.06 187 PRO A N 1
ATOM 1403 C CA . PRO A 1 187 ? 15.861 -10.418 -4.587 1.00 94.06 187 PRO A CA 1
ATOM 1404 C C . PRO A 1 187 ? 14.714 -9.824 -3.752 1.00 94.06 187 PRO A C 1
ATOM 1406 O O . PRO A 1 187 ? 14.276 -10.478 -2.803 1.00 94.06 187 PRO A O 1
ATOM 1409 N N . PRO A 1 188 ? 14.212 -8.616 -4.067 1.00 96.50 188 PRO A N 1
ATOM 1410 C CA . PRO A 1 188 ? 13.133 -8.009 -3.302 1.00 96.50 188 PRO A CA 1
ATOM 1411 C C . PRO A 1 188 ? 11.880 -8.886 -3.300 1.00 96.50 188 PRO A C 1
ATOM 1413 O O . PRO A 1 188 ? 11.456 -9.386 -4.346 1.00 96.50 188 PRO A O 1
ATOM 1416 N N . THR A 1 189 ? 11.267 -9.054 -2.133 1.00 97.31 189 THR A N 1
ATOM 1417 C CA . THR A 1 189 ? 10.066 -9.871 -1.956 1.00 97.31 189 THR A CA 1
ATOM 1418 C C . THR A 1 189 ? 8.967 -9.133 -1.206 1.00 97.31 189 THR A C 1
ATOM 1420 O O . THR A 1 189 ? 9.220 -8.250 -0.383 1.00 97.31 189 THR A O 1
ATOM 1423 N N . ILE A 1 190 ? 7.733 -9.518 -1.518 1.00 97.81 190 ILE A N 1
ATOM 1424 C CA . ILE A 1 190 ? 6.514 -9.078 -0.847 1.00 97.81 190 ILE A CA 1
ATOM 1425 C C . ILE A 1 190 ? 5.823 -10.339 -0.341 1.00 97.81 190 ILE A C 1
ATOM 1427 O O . ILE A 1 190 ? 5.468 -11.197 -1.148 1.00 97.81 190 ILE A O 1
ATOM 1431 N N . THR A 1 191 ? 5.623 -10.463 0.968 1.00 97.56 191 THR A N 1
ATOM 1432 C CA . THR A 1 191 ? 4.949 -11.624 1.558 1.00 97.56 191 THR A CA 1
ATOM 1433 C C . THR A 1 191 ? 3.620 -11.211 2.173 1.00 97.56 191 THR A C 1
ATOM 1435 O O . THR A 1 191 ? 3.569 -10.353 3.050 1.00 97.56 191 THR A O 1
ATOM 1438 N N . VAL A 1 192 ? 2.530 -11.838 1.732 1.00 96.38 192 VAL A N 1
ATOM 1439 C CA . VAL A 1 192 ? 1.179 -11.627 2.264 1.00 96.38 192 VAL A CA 1
ATOM 1440 C C . VAL A 1 192 ? 0.504 -12.969 2.505 1.00 96.38 192 VAL A C 1
ATOM 1442 O O . VAL A 1 192 ? 0.484 -13.829 1.629 1.00 96.38 192 VAL A O 1
ATOM 1445 N N . ALA A 1 193 ? -0.054 -13.157 3.703 1.00 93.50 193 ALA A N 1
ATOM 1446 C CA . ALA A 1 193 ? -0.800 -14.363 4.077 1.00 93.50 193 ALA A CA 1
ATOM 1447 C C . ALA A 1 193 ? -0.059 -15.693 3.800 1.00 93.50 193 ALA A C 1
ATOM 1449 O O . ALA A 1 193 ? -0.676 -16.692 3.436 1.00 93.50 193 ALA A O 1
ATOM 1450 N N . GLY A 1 194 ? 1.267 -15.704 3.973 1.00 93.75 194 GLY A N 1
ATOM 1451 C CA . GLY A 1 194 ? 2.118 -16.875 3.728 1.00 93.75 194 GLY A CA 1
ATOM 1452 C C . GLY A 1 194 ? 2.525 -17.087 2.265 1.00 93.75 194 GLY A C 1
ATOM 1453 O O . GLY A 1 194 ? 3.262 -18.026 1.983 1.00 93.75 194 GLY A O 1
ATOM 1454 N N . CYS A 1 195 ? 2.088 -16.222 1.349 1.00 96.56 195 CYS A N 1
ATOM 1455 C CA . CYS A 1 195 ? 2.514 -16.229 -0.044 1.00 96.56 195 CYS A CA 1
ATOM 1456 C C . CYS A 1 195 ? 3.587 -15.185 -0.298 1.00 96.56 195 CYS A C 1
ATOM 1458 O O . CYS A 1 195 ? 3.393 -14.015 0.026 1.00 96.56 195 CYS A O 1
ATOM 1460 N N . THR A 1 196 ? 4.689 -15.612 -0.909 1.00 97.12 196 THR A N 1
ATOM 1461 C CA . THR A 1 196 ? 5.851 -14.768 -1.186 1.00 97.12 196 THR A CA 1
ATOM 1462 C C . THR A 1 196 ? 5.973 -14.514 -2.680 1.00 97.12 196 THR A C 1
ATOM 1464 O O . THR A 1 196 ? 6.076 -15.440 -3.480 1.00 97.12 196 THR A O 1
ATOM 1467 N N . PHE A 1 197 ? 5.989 -13.236 -3.037 1.00 96.69 197 PHE A N 1
ATOM 1468 C CA . PHE A 1 197 ? 6.124 -12.743 -4.398 1.00 96.69 197 PHE A CA 1
ATOM 1469 C C . PHE A 1 197 ? 7.518 -12.151 -4.567 1.00 96.69 197 PHE A C 1
ATOM 1471 O O . PHE A 1 197 ? 7.835 -11.126 -3.961 1.00 96.69 197 PHE A O 1
ATOM 1478 N N . THR A 1 198 ? 8.359 -12.808 -5.360 1.00 96.12 198 THR A N 1
ATOM 1479 C CA . THR A 1 198 ? 9.766 -12.435 -5.533 1.00 96.12 198 THR A CA 1
ATOM 1480 C C . THR A 1 198 ? 9.974 -11.735 -6.862 1.00 96.12 198 THR A C 1
ATOM 1482 O O . THR A 1 198 ? 9.663 -12.293 -7.910 1.00 96.12 198 THR A O 1
ATOM 1485 N N . GLY A 1 199 ? 10.535 -10.529 -6.826 1.00 90.94 199 GLY A N 1
ATOM 1486 C CA . GLY A 1 199 ? 11.038 -9.875 -8.024 1.00 90.94 199 GLY A CA 1
ATOM 1487 C C . GLY A 1 199 ? 12.355 -10.515 -8.426 1.00 90.94 199 GLY A C 1
ATOM 1488 O O . GLY A 1 199 ? 13.363 -10.350 -7.741 1.00 90.94 199 GLY A O 1
ATOM 1489 N N . ASP A 1 200 ? 12.353 -11.236 -9.537 1.00 80.25 200 ASP A N 1
ATOM 1490 C CA . ASP A 1 200 ? 13.572 -11.618 -10.234 1.00 80.25 200 ASP A CA 1
ATOM 1491 C C . ASP A 1 200 ? 13.672 -10.771 -11.509 1.00 80.25 200 ASP A C 1
ATOM 1493 O O . ASP A 1 200 ? 12.678 -10.238 -11.993 1.00 80.25 200 ASP A O 1
ATOM 1497 N N . GLY A 1 201 ? 14.867 -10.577 -12.069 1.00 72.88 201 GLY A N 1
ATOM 1498 C CA . GLY A 1 201 ? 15.061 -9.673 -13.215 1.00 72.88 201 GLY A CA 1
ATOM 1499 C C . GLY A 1 201 ? 14.220 -9.985 -14.471 1.00 72.88 201 GLY A C 1
ATOM 1500 O O . GLY A 1 201 ? 14.320 -9.244 -15.449 1.00 72.88 201 GLY A O 1
ATOM 1501 N N . SER A 1 202 ? 13.420 -11.061 -14.474 1.00 77.00 202 SER A N 1
ATOM 1502 C CA . SER A 1 202 ? 12.471 -11.405 -15.533 1.00 77.00 202 SER A CA 1
ATOM 1503 C C . SER A 1 202 ? 11.077 -10.782 -15.350 1.00 77.00 202 SER A C 1
ATOM 1505 O O . SER A 1 202 ? 10.345 -10.648 -16.335 1.00 77.00 202 SER A O 1
ATOM 1507 N N . GLY A 1 203 ? 10.722 -10.334 -14.141 1.00 85.19 203 GLY A N 1
ATOM 1508 C CA . GLY A 1 203 ? 9.428 -9.721 -13.861 1.00 85.19 203 GLY A CA 1
ATOM 1509 C C . GLY A 1 203 ? 9.268 -9.222 -12.423 1.00 85.19 203 GLY A C 1
ATOM 1510 O O . GLY A 1 203 ? 9.668 -9.878 -11.466 1.00 85.19 203 GLY A O 1
ATOM 1511 N N . GLY A 1 204 ? 8.628 -8.061 -12.283 1.00 95.00 204 GLY A N 1
ATOM 1512 C CA . GLY A 1 204 ? 8.358 -7.440 -10.991 1.00 95.00 204 GLY A CA 1
ATOM 1513 C C . GLY A 1 204 ? 6.957 -7.713 -10.463 1.00 95.00 204 GLY A C 1
ATOM 1514 O O . GLY A 1 204 ? 6.008 -7.890 -11.231 1.00 95.00 204 GLY A O 1
ATOM 1515 N N . TYR A 1 205 ? 6.826 -7.668 -9.140 1.00 97.50 205 TYR A N 1
ATOM 1516 C CA . TYR A 1 205 ? 5.550 -7.687 -8.438 1.00 97.50 205 TYR A CA 1
ATOM 1517 C C . TYR A 1 205 ? 5.278 -6.324 -7.812 1.00 97.50 205 TYR A C 1
ATOM 1519 O O . TYR A 1 205 ? 6.178 -5.674 -7.283 1.00 97.50 205 TYR A O 1
ATOM 1527 N N . GLY A 1 206 ? 4.025 -5.892 -7.870 1.00 97.19 206 GLY A N 1
ATOM 1528 C CA . GLY A 1 206 ? 3.541 -4.667 -7.239 1.00 97.19 206 GLY A CA 1
ATOM 1529 C C . GLY A 1 206 ? 2.548 -5.000 -6.136 1.00 97.19 206 GLY A C 1
ATOM 1530 O O . GLY A 1 206 ? 1.875 -6.024 -6.201 1.00 97.19 206 GLY A O 1
ATOM 1531 N N . ALA A 1 207 ? 2.435 -4.145 -5.129 1.00 97.06 207 ALA A N 1
ATOM 1532 C CA . ALA A 1 207 ? 1.476 -4.295 -4.051 1.00 97.06 207 ALA A CA 1
ATOM 1533 C C . ALA A 1 207 ? 0.857 -2.954 -3.667 1.00 97.06 207 ALA A C 1
ATOM 1535 O O . ALA A 1 207 ? 1.548 -1.949 -3.504 1.00 97.06 207 ALA A O 1
ATOM 1536 N N . VAL A 1 208 ? -0.457 -2.961 -3.474 1.00 95.31 208 VAL A N 1
ATOM 1537 C CA . VAL A 1 208 ? -1.189 -1.901 -2.785 1.00 95.31 208 VAL A CA 1
ATOM 1538 C C . VAL A 1 208 ? -1.879 -2.531 -1.598 1.00 95.31 208 VAL A C 1
ATOM 1540 O O . VAL A 1 208 ? -2.639 -3.476 -1.786 1.00 95.31 208 VAL A O 1
ATOM 1543 N N . PHE A 1 209 ? -1.657 -2.027 -0.390 1.00 94.50 209 PHE A N 1
ATOM 1544 C CA . PHE A 1 209 ? -2.328 -2.570 0.785 1.00 94.50 209 PHE A CA 1
ATOM 1545 C C . PHE A 1 209 ? -2.555 -1.542 1.883 1.00 94.50 209 PHE A C 1
ATOM 1547 O O . PHE A 1 209 ? -1.823 -0.564 2.029 1.00 94.50 209 PHE A O 1
ATOM 1554 N N . ARG A 1 210 ? -3.591 -1.777 2.684 1.00 92.19 210 ARG A N 1
ATOM 1555 C CA . ARG A 1 210 ? -3.812 -1.090 3.951 1.00 92.19 210 ARG A CA 1
ATOM 1556 C C . ARG A 1 210 ? -2.911 -1.669 5.022 1.00 92.19 210 ARG A C 1
ATOM 1558 O O . ARG A 1 210 ? -2.892 -2.885 5.203 1.00 92.19 210 ARG A O 1
ATOM 1565 N N . ALA A 1 211 ? -2.286 -0.786 5.787 1.00 89.81 211 ALA A N 1
ATOM 1566 C CA . ALA A 1 211 ? -1.637 -1.132 7.041 1.00 89.81 211 ALA A CA 1
ATOM 1567 C C . ALA A 1 211 ? -2.355 -0.472 8.240 1.00 89.81 211 ALA A C 1
ATOM 1569 O O . ALA A 1 211 ? -3.114 0.502 8.057 1.00 89.81 211 ALA A O 1
ATOM 1570 N N . PRO A 1 212 ? -2.158 -0.999 9.467 1.00 84.62 212 PRO A N 1
ATOM 1571 C CA . PRO A 1 212 ? -2.588 -0.337 10.695 1.00 84.62 212 PRO A CA 1
ATOM 1572 C C . PRO A 1 212 ? -2.073 1.106 10.768 1.00 84.62 212 PRO A C 1
ATOM 1574 O O . PRO A 1 212 ? -1.058 1.443 10.174 1.00 84.62 212 PRO A O 1
ATOM 1577 N N . GLY A 1 213 ? -2.786 1.989 11.473 1.00 79.12 213 GLY A N 1
ATOM 1578 C CA . GLY A 1 213 ? -2.390 3.406 11.559 1.00 79.12 213 GLY A CA 1
ATOM 1579 C C . GLY A 1 213 ? -2.870 4.288 10.397 1.00 79.12 213 GLY A C 1
ATOM 1580 O O . GLY A 1 213 ? -2.384 5.397 10.221 1.00 79.12 213 GLY A O 1
ATOM 1581 N N . GLN A 1 214 ? -3.882 3.836 9.644 1.00 73.62 214 GLN A N 1
ATOM 1582 C CA . GLN A 1 214 ? -4.514 4.589 8.542 1.00 73.62 214 GLN A CA 1
ATOM 1583 C C . GLN A 1 214 ? -3.587 4.858 7.349 1.00 73.62 214 GLN A C 1
ATOM 1585 O O . GLN A 1 214 ? -3.650 5.914 6.714 1.00 73.62 214 GLN A O 1
ATOM 1590 N N . GLU A 1 215 ? -2.770 3.865 7.018 1.00 86.75 215 GLU A N 1
ATOM 1591 C CA . GLU A 1 215 ? -1.818 3.942 5.920 1.00 86.75 215 GLU A CA 1
ATOM 1592 C C . GLU A 1 215 ? -2.317 3.158 4.709 1.00 86.75 215 GLU A C 1
ATOM 1594 O O . GLU A 1 215 ? -2.906 2.078 4.837 1.00 86.75 215 GLU A O 1
ATOM 1599 N N . LEU A 1 216 ? -2.067 3.713 3.528 1.00 92.81 216 LEU A N 1
ATOM 1600 C CA . LEU A 1 216 ? -2.037 2.987 2.270 1.00 92.81 216 LEU A CA 1
ATOM 1601 C C . LEU A 1 216 ? -0.577 2.848 1.859 1.00 92.81 216 LEU A C 1
ATOM 1603 O O . LEU A 1 216 ? 0.123 3.849 1.756 1.00 92.81 216 LEU A O 1
ATOM 1607 N N . VAL A 1 217 ? -0.132 1.636 1.585 1.00 95.12 217 VAL A N 1
ATOM 1608 C CA . VAL A 1 217 ? 1.214 1.369 1.087 1.00 95.12 217 VAL A CA 1
ATOM 1609 C C . VAL A 1 217 ? 1.104 0.985 -0.377 1.00 95.12 217 VAL A C 1
ATOM 1611 O O . VAL A 1 217 ? 0.331 0.095 -0.721 1.00 95.12 217 VAL A O 1
ATOM 1614 N N . ILE A 1 218 ? 1.852 1.672 -1.234 1.00 96.38 218 ILE A N 1
ATOM 1615 C CA . ILE A 1 218 ? 2.011 1.372 -2.655 1.00 96.38 218 ILE A CA 1
ATOM 1616 C C . ILE A 1 218 ? 3.482 1.046 -2.872 1.00 96.38 218 ILE A C 1
ATOM 1618 O O . ILE A 1 218 ? 4.344 1.923 -2.791 1.00 96.38 218 ILE A O 1
ATOM 1622 N N . THR A 1 219 ? 3.769 -0.221 -3.138 1.00 97.75 219 THR A N 1
ATOM 1623 C CA . THR A 1 219 ? 5.136 -0.699 -3.292 1.00 97.75 219 THR A CA 1
ATOM 1624 C C . THR A 1 219 ? 5.292 -1.672 -4.441 1.00 97.75 219 THR A C 1
ATOM 1626 O O . THR A 1 219 ? 4.314 -2.115 -5.038 1.00 97.75 219 THR A O 1
ATOM 1629 N N . ALA A 1 220 ? 6.535 -1.974 -4.787 1.00 97.62 220 ALA A N 1
ATOM 1630 C CA . ALA A 1 220 ? 6.863 -2.984 -5.772 1.00 97.62 220 ALA A CA 1
ATOM 1631 C C . ALA A 1 220 ? 8.295 -3.477 -5.591 1.00 97.62 220 ALA A C 1
ATOM 1633 O O . ALA A 1 220 ? 9.144 -2.775 -5.038 1.00 97.62 220 ALA A O 1
ATOM 1634 N N . THR A 1 221 ? 8.568 -4.670 -6.102 1.00 97.56 221 THR A N 1
ATOM 1635 C CA . THR A 1 221 ? 9.900 -5.277 -6.077 1.00 97.56 221 THR A CA 1
ATOM 1636 C C . THR A 1 221 ? 10.898 -4.526 -6.958 1.00 97.56 221 THR A C 1
ATOM 1638 O O . THR A 1 221 ? 12.093 -4.587 -6.698 1.00 97.56 221 THR A O 1
ATOM 1641 N N . ASP A 1 222 ? 10.424 -3.788 -7.967 1.00 95.62 222 ASP A N 1
ATOM 1642 C CA . ASP A 1 222 ? 11.245 -2.935 -8.824 1.00 95.62 222 ASP A CA 1
ATOM 1643 C C . ASP A 1 222 ? 10.489 -1.690 -9.327 1.00 95.62 222 ASP A C 1
ATOM 1645 O O . ASP A 1 222 ? 9.271 -1.548 -9.183 1.00 95.62 222 ASP A O 1
ATOM 1649 N N . GLU A 1 223 ? 11.234 -0.763 -9.930 1.00 95.19 223 GLU A N 1
ATOM 1650 C CA . GLU A 1 223 ? 10.711 0.501 -10.453 1.00 95.19 223 GLU A CA 1
ATOM 1651 C C . GLU A 1 223 ? 9.698 0.335 -11.597 1.00 95.19 223 GLU A C 1
ATOM 1653 O O . GLU A 1 223 ? 8.791 1.162 -11.747 1.00 95.19 223 GLU A O 1
ATOM 1658 N N . ARG A 1 224 ? 9.827 -0.716 -12.417 1.00 94.88 224 ARG A N 1
ATOM 1659 C CA . ARG A 1 224 ? 8.923 -0.959 -13.545 1.00 94.88 224 ARG A CA 1
ATOM 1660 C C . ARG A 1 224 ? 7.556 -1.388 -13.026 1.00 94.88 224 ARG A C 1
ATOM 1662 O O . ARG A 1 224 ? 6.565 -0.761 -13.389 1.00 94.88 224 ARG A O 1
ATOM 1669 N N . ALA A 1 225 ? 7.513 -2.369 -12.130 1.00 95.62 225 ALA A N 1
ATOM 1670 C CA . ALA A 1 225 ? 6.283 -2.802 -11.481 1.00 95.62 225 ALA A CA 1
ATOM 1671 C C . ALA A 1 225 ? 5.642 -1.671 -10.659 1.00 95.62 225 ALA A C 1
ATOM 1673 O O . ALA A 1 225 ? 4.422 -1.507 -10.705 1.00 95.62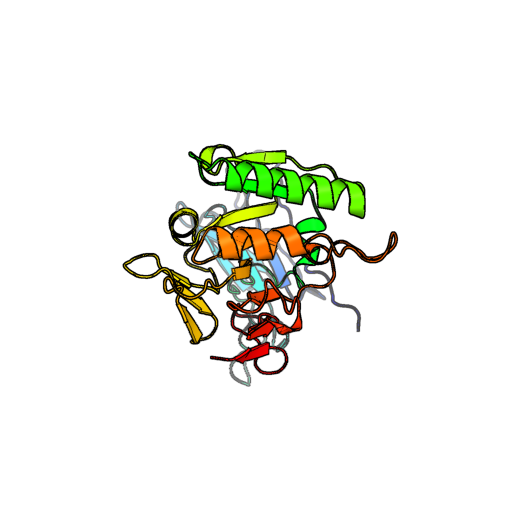 225 ALA A O 1
ATOM 1674 N N . LEU A 1 226 ? 6.439 -0.826 -9.985 1.00 96.31 226 LEU A N 1
ATOM 1675 C CA . LEU A 1 226 ? 5.918 0.349 -9.272 1.00 96.31 226 LEU A CA 1
ATOM 1676 C C . LEU A 1 226 ? 5.224 1.324 -10.229 1.00 96.31 226 LEU A C 1
ATOM 1678 O O . LEU A 1 226 ? 4.118 1.798 -9.961 1.00 96.31 226 LEU A O 1
ATOM 1682 N N . LYS A 1 227 ? 5.868 1.623 -11.361 1.00 95.06 227 LYS A N 1
ATOM 1683 C CA . LYS A 1 227 ? 5.305 2.489 -12.398 1.00 95.06 227 LYS A CA 1
ATOM 1684 C C . LYS A 1 227 ? 4.027 1.895 -12.979 1.00 95.06 227 LYS A C 1
ATOM 1686 O O . LYS A 1 227 ? 3.038 2.619 -13.093 1.00 95.06 227 LYS A O 1
ATOM 1691 N N . ASP A 1 228 ? 4.035 0.618 -13.346 1.00 92.56 228 ASP A N 1
ATOM 1692 C CA . ASP A 1 228 ? 2.878 -0.052 -13.944 1.00 92.56 228 ASP A CA 1
ATOM 1693 C C . ASP A 1 228 ? 1.688 -0.033 -12.971 1.00 92.56 228 ASP A C 1
ATOM 1695 O O . ASP A 1 228 ? 0.577 0.333 -13.352 1.00 92.56 228 ASP A O 1
ATOM 1699 N N . LEU A 1 229 ? 1.938 -0.281 -11.683 1.00 92.56 229 LEU A N 1
ATOM 1700 C CA . LEU A 1 229 ? 0.934 -0.212 -10.627 1.00 92.56 229 LEU A CA 1
ATOM 1701 C C . LEU A 1 229 ? 0.355 1.199 -10.430 1.00 92.56 229 LEU A C 1
ATOM 1703 O O . LEU A 1 229 ? -0.865 1.378 -10.407 1.00 92.56 229 LEU A O 1
ATOM 1707 N N . VAL A 1 230 ? 1.211 2.218 -10.289 1.00 91.50 230 VAL A N 1
ATOM 1708 C CA . VAL A 1 230 ? 0.767 3.597 -10.021 1.00 91.50 230 VAL A CA 1
ATOM 1709 C C . VAL A 1 230 ? 0.094 4.212 -11.241 1.00 91.50 230 VAL A C 1
ATOM 1711 O O . VAL A 1 230 ? -0.913 4.901 -11.100 1.00 91.50 230 VAL A O 1
ATOM 1714 N N . THR A 1 231 ? 0.599 3.977 -12.450 1.00 87.50 231 THR A N 1
ATOM 1715 C CA . THR A 1 231 ? -0.020 4.533 -13.666 1.00 87.50 231 THR A CA 1
ATOM 1716 C C . THR A 1 231 ? -1.383 3.908 -13.957 1.00 87.50 231 THR A C 1
ATOM 1718 O O . THR A 1 231 ? -2.256 4.576 -14.508 1.00 87.50 231 THR A O 1
ATOM 1721 N N . PHE A 1 232 ? -1.630 2.689 -13.473 1.00 80.38 232 PHE A N 1
ATOM 1722 C CA . PHE A 1 232 ? -2.949 2.061 -13.513 1.00 80.38 232 PHE A CA 1
ATOM 1723 C C . PHE A 1 232 ? -3.975 2.704 -12.557 1.00 80.38 232 PHE A C 1
ATOM 1725 O O . PHE A 1 232 ? -5.175 2.455 -12.670 1.00 80.38 232 PHE A O 1
ATOM 1732 N N . SER A 1 233 ? -3.548 3.594 -11.647 1.00 70.88 233 SER A N 1
ATOM 1733 C CA . SER A 1 233 ? -4.458 4.384 -10.798 1.00 70.88 233 SER A CA 1
ATOM 1734 C C . SER A 1 233 ? -5.342 5.367 -11.577 1.00 70.88 233 SER A C 1
ATOM 1736 O O . SER A 1 233 ? -6.253 5.949 -10.990 1.00 70.88 233 SER A O 1
ATOM 1738 N N . PHE A 1 234 ? -5.119 5.534 -12.884 1.00 67.69 234 PHE A N 1
ATOM 1739 C CA . PHE A 1 234 ? -5.948 6.340 -13.773 1.00 67.69 234 PHE A CA 1
ATOM 1740 C C . PHE A 1 234 ? -6.528 5.445 -14.880 1.00 67.69 234 PHE A C 1
ATOM 1742 O O . PHE A 1 234 ? -5.890 5.192 -15.901 1.00 67.69 234 PHE A O 1
ATOM 1749 N N . ALA A 1 235 ? -7.742 4.923 -14.678 1.00 53.25 235 ALA A N 1
ATOM 1750 C CA . ALA A 1 235 ? -8.429 4.148 -15.710 1.00 53.25 235 ALA A CA 1
ATOM 1751 C C . ALA A 1 235 ? -8.767 5.064 -16.901 1.00 53.25 235 ALA A C 1
ATOM 1753 O O . ALA A 1 235 ? -9.500 6.043 -16.769 1.00 53.25 235 ALA A O 1
ATOM 1754 N N . THR A 1 236 ? -8.207 4.750 -18.067 1.00 44.72 236 THR A N 1
ATOM 1755 C CA . THR A 1 236 ? -8.176 5.599 -19.268 1.00 44.72 236 THR A CA 1
ATOM 1756 C C . THR A 1 236 ? -9.499 5.697 -20.029 1.00 44.72 236 THR A C 1
ATOM 1758 O O . THR A 1 236 ? -9.546 6.371 -21.056 1.00 44.72 236 THR A O 1
ATOM 1761 N N . ASN A 1 237 ? -10.576 5.041 -19.585 1.00 45.12 237 ASN A N 1
ATOM 1762 C CA . ASN A 1 237 ? -11.720 4.794 -20.459 1.00 45.12 237 ASN A CA 1
ATOM 1763 C C . ASN A 1 237 ? -13.024 5.542 -20.162 1.00 45.12 237 ASN A C 1
ATOM 1765 O O . ASN A 1 237 ? -13.853 5.526 -21.066 1.00 45.12 237 ASN A O 1
ATOM 1769 N N . GLN A 1 238 ? -13.241 6.252 -19.043 1.00 40.09 238 GLN A N 1
ATOM 1770 C CA . GLN A 1 238 ? -14.423 7.131 -18.938 1.00 40.09 238 GLN A CA 1
ATOM 1771 C C . GLN A 1 238 ? -14.220 8.381 -18.059 1.00 40.09 238 GLN A C 1
ATOM 1773 O O . GLN A 1 238 ? -13.700 8.276 -16.951 1.00 40.09 238 GLN A O 1
ATOM 1778 N N . PRO A 1 239 ? -14.763 9.554 -18.451 1.00 41.81 239 PRO A N 1
ATOM 1779 C CA . PRO A 1 239 ? -14.850 10.756 -17.604 1.00 41.81 239 PRO A CA 1
ATOM 1780 C C . PRO A 1 239 ? -15.736 10.589 -16.343 1.00 41.81 239 PRO A C 1
ATOM 1782 O O . PRO A 1 239 ? -16.055 11.563 -15.666 1.00 41.81 239 PRO A O 1
ATOM 1785 N N . HIS A 1 240 ? -16.129 9.355 -16.007 1.00 41.12 240 HIS A N 1
ATOM 1786 C CA . HIS A 1 240 ? -16.979 8.996 -14.870 1.00 41.12 240 HIS A CA 1
ATOM 1787 C C . HIS A 1 240 ? -16.436 7.826 -14.027 1.00 41.12 240 HIS A C 1
ATOM 1789 O O . HIS A 1 240 ? -17.054 7.456 -13.026 1.00 41.12 240 HIS A O 1
ATOM 1795 N N . THR A 1 241 ? -15.290 7.233 -14.381 1.00 47.66 241 THR A N 1
ATOM 1796 C CA . THR A 1 241 ? -14.676 6.166 -13.579 1.00 47.66 241 THR A CA 1
ATOM 1797 C C . THR A 1 241 ? -13.887 6.768 -12.422 1.00 47.66 241 THR A C 1
ATOM 1799 O O . THR A 1 241 ? -12.845 7.389 -12.607 1.00 47.66 241 THR A O 1
ATOM 1802 N N . ARG A 1 242 ? -14.424 6.595 -11.208 1.00 56.00 242 ARG A N 1
ATOM 1803 C CA . ARG A 1 242 ? -13.780 6.943 -9.931 1.00 56.00 242 ARG A CA 1
ATOM 1804 C C . ARG A 1 242 ? -12.343 6.416 -9.923 1.00 56.00 242 ARG A C 1
ATOM 1806 O O . ARG A 1 242 ? -12.141 5.279 -10.338 1.00 56.00 242 ARG A O 1
ATOM 1813 N N . ALA A 1 243 ? -11.379 7.193 -9.417 1.00 59.22 243 ALA A N 1
ATOM 1814 C CA . ALA A 1 243 ? -9.986 6.750 -9.310 1.00 59.22 243 ALA A CA 1
ATOM 1815 C C . ALA A 1 243 ? -9.930 5.355 -8.647 1.00 59.22 243 ALA A C 1
ATOM 1817 O O . ALA A 1 243 ? -10.386 5.244 -7.503 1.00 59.22 243 ALA A O 1
ATOM 1818 N N . PRO A 1 244 ? -9.431 4.298 -9.323 1.00 58.78 244 PRO A N 1
ATOM 1819 C CA . PRO A 1 244 ? -9.410 2.921 -8.826 1.00 58.78 244 PRO A CA 1
ATOM 1820 C C . PRO A 1 244 ? -8.969 2.795 -7.368 1.00 58.78 244 PRO A C 1
ATOM 1822 O O . PRO A 1 244 ? -9.661 2.181 -6.553 1.00 58.78 244 PRO A O 1
ATOM 1825 N N . MET A 1 245 ? -7.879 3.482 -7.017 1.00 67.69 245 MET A N 1
ATOM 1826 C CA . MET A 1 245 ? -7.296 3.451 -5.675 1.00 67.69 245 MET A CA 1
ATOM 1827 C C . MET A 1 245 ? -8.119 4.216 -4.626 1.00 67.69 245 MET A C 1
ATOM 1829 O O . MET A 1 245 ? -7.876 4.041 -3.445 1.00 67.69 245 MET A O 1
ATOM 1833 N N . SER A 1 246 ? -9.127 5.003 -5.015 1.00 61.88 246 SER A N 1
ATOM 1834 C CA . SER A 1 246 ? -10.000 5.744 -4.088 1.00 61.88 246 SER A CA 1
ATOM 1835 C C . SER A 1 246 ? -11.270 4.991 -3.681 1.00 61.88 246 SER A C 1
ATOM 1837 O O . SER A 1 246 ? -11.893 5.359 -2.692 1.00 61.88 246 SER A O 1
ATOM 1839 N N . ASN A 1 247 ? -11.711 3.981 -4.444 1.00 63.31 247 ASN A N 1
ATOM 1840 C CA . ASN A 1 247 ? -13.050 3.400 -4.254 1.00 63.31 247 ASN A CA 1
ATOM 1841 C C . ASN A 1 247 ? -13.216 1.926 -4.645 1.00 63.31 247 ASN A C 1
ATOM 1843 O O . ASN A 1 247 ? -14.214 1.335 -4.237 1.00 63.31 247 ASN A O 1
ATOM 1847 N N . MET A 1 248 ? -12.316 1.348 -5.446 1.00 72.06 248 MET A N 1
ATOM 1848 C CA . MET A 1 248 ? -12.546 0.037 -6.074 1.00 72.06 248 MET A CA 1
ATOM 1849 C C . MET A 1 248 ? -11.572 -1.053 -5.631 1.00 72.06 248 MET A C 1
ATOM 1851 O O . MET A 1 248 ? -11.774 -2.210 -5.989 1.00 72.06 248 MET A O 1
ATOM 1855 N N . LEU A 1 249 ? -10.534 -0.709 -4.866 1.00 84.75 249 LEU A N 1
ATOM 1856 C CA . LEU A 1 249 ? -9.585 -1.701 -4.379 1.00 84.75 249 LEU A CA 1
ATOM 1857 C C . LEU A 1 249 ? -10.035 -2.311 -3.039 1.00 84.75 249 LEU A C 1
ATOM 1859 O O . LEU A 1 249 ? -10.541 -1.578 -2.177 1.00 84.75 249 LEU A O 1
ATOM 1863 N N . PRO A 1 250 ? -9.850 -3.633 -2.861 1.00 91.06 250 PRO A N 1
ATOM 1864 C CA . PRO A 1 250 ? -10.006 -4.294 -1.566 1.00 91.06 250 PRO A CA 1
ATOM 1865 C C . PRO A 1 250 ? -8.856 -3.882 -0.624 1.00 91.06 250 PRO A C 1
ATOM 1867 O O . PRO A 1 250 ? -8.080 -3.000 -0.975 1.00 91.06 250 PRO A O 1
ATOM 1870 N N . ASP A 1 251 ? -8.736 -4.449 0.576 1.00 92.50 251 ASP A N 1
ATOM 1871 C CA . ASP A 1 251 ? -7.714 -3.987 1.535 1.00 92.50 251 ASP A CA 1
ATOM 1872 C C . ASP A 1 251 ? -6.279 -4.253 1.082 1.00 92.50 251 ASP A C 1
ATOM 1874 O O . ASP A 1 251 ? -5.383 -3.498 1.457 1.00 92.50 251 ASP A O 1
ATOM 1878 N N . PHE A 1 252 ? -6.062 -5.272 0.253 1.00 94.44 252 PHE A N 1
ATOM 1879 C CA . PHE A 1 252 ? -4.791 -5.510 -0.417 1.00 94.44 252 PHE A CA 1
ATOM 1880 C C . PHE A 1 252 ? -4.967 -6.034 -1.836 1.00 94.44 252 PHE A C 1
ATOM 1882 O O . PHE A 1 252 ? -5.934 -6.725 -2.151 1.00 94.44 252 PHE A O 1
ATOM 1889 N N . LEU A 1 253 ? -3.993 -5.737 -2.686 1.00 95.31 253 LEU A N 1
ATOM 1890 C CA . LEU A 1 253 ? -3.889 -6.208 -4.056 1.00 95.31 253 LEU A CA 1
ATOM 1891 C C . LEU A 1 253 ? -2.411 -6.372 -4.415 1.00 95.31 253 LEU A C 1
ATOM 1893 O O . LEU A 1 253 ? -1.624 -5.456 -4.197 1.00 95.31 253 LEU A O 1
ATOM 1897 N N . ILE A 1 254 ? -2.059 -7.514 -4.997 1.00 97.25 254 ILE A N 1
ATOM 1898 C CA . ILE A 1 254 ? -0.740 -7.840 -5.532 1.00 97.25 254 ILE A CA 1
ATOM 1899 C C . ILE A 1 254 ? -0.859 -8.036 -7.043 1.00 97.25 254 ILE A C 1
ATOM 1901 O O . ILE A 1 254 ? -1.688 -8.811 -7.530 1.00 97.25 254 ILE A O 1
ATOM 1905 N N . THR A 1 255 ? -0.015 -7.341 -7.792 1.00 96.50 255 THR A N 1
ATOM 1906 C CA . THR A 1 255 ? 0.100 -7.439 -9.246 1.00 96.50 255 THR A CA 1
ATOM 1907 C C . THR A 1 255 ? 1.324 -8.253 -9.617 1.00 96.50 255 THR A C 1
ATOM 1909 O O . THR A 1 255 ? 2.395 -8.026 -9.059 1.00 96.50 255 THR A O 1
ATOM 1912 N N . GLY A 1 256 ? 1.181 -9.170 -10.570 1.00 95.88 256 GLY A N 1
ATOM 1913 C CA . GLY A 1 256 ? 2.299 -9.926 -11.126 1.00 95.88 256 GLY A CA 1
ATOM 1914 C C . GLY A 1 256 ? 2.928 -9.268 -12.361 1.00 95.88 256 GLY A C 1
ATOM 1915 O O . GLY A 1 256 ? 2.445 -8.229 -12.825 1.00 95.88 256 GLY A O 1
ATOM 1916 N N . PRO A 1 257 ? 3.944 -9.915 -12.960 1.00 94.88 257 PRO A N 1
ATOM 1917 C CA . PRO A 1 257 ? 4.672 -9.395 -14.124 1.00 94.88 257 PRO A CA 1
ATOM 1918 C C . PRO A 1 257 ? 3.792 -9.084 -15.343 1.00 94.88 257 PRO A C 1
ATOM 1920 O O . PRO A 1 257 ? 4.091 -8.191 -16.136 1.00 94.88 257 PRO A O 1
ATOM 1923 N N . ASP A 1 258 ? 2.672 -9.795 -15.485 1.00 94.12 258 ASP A N 1
ATOM 1924 C CA . ASP A 1 258 ? 1.742 -9.605 -16.597 1.00 94.12 258 ASP A CA 1
ATOM 1925 C C . ASP A 1 258 ? 0.826 -8.381 -16.449 1.00 94.12 258 ASP A C 1
ATOM 1927 O O . ASP A 1 258 ? 0.101 -8.028 -17.383 1.00 94.12 258 ASP A O 1
ATOM 1931 N N . PHE A 1 259 ? 0.828 -7.718 -15.291 1.00 93.38 259 PHE A N 1
ATOM 1932 C CA . PHE A 1 259 ? -0.080 -6.608 -15.003 1.00 93.38 259 PHE A CA 1
ATOM 1933 C C . PHE A 1 259 ? 0.059 -5.448 -15.990 1.00 93.38 259 PHE A C 1
ATOM 1935 O O . PHE A 1 259 ? -0.947 -4.870 -16.399 1.00 93.38 259 PHE A O 1
ATOM 1942 N N . ALA A 1 260 ? 1.281 -5.176 -16.454 1.00 90.81 260 ALA A N 1
ATOM 1943 C CA . ALA A 1 260 ? 1.571 -4.114 -17.415 1.00 90.81 260 ALA A CA 1
ATOM 1944 C C . ALA A 1 260 ? 0.723 -4.200 -18.697 1.00 90.81 260 ALA A C 1
ATOM 1946 O O . ALA A 1 260 ? 0.376 -3.178 -19.285 1.00 90.81 260 ALA A O 1
ATOM 1947 N N . TRP A 1 261 ? 0.391 -5.417 -19.140 1.00 89.56 261 TRP A N 1
ATOM 1948 C CA . TRP A 1 261 ? -0.325 -5.651 -20.396 1.00 89.56 261 TRP A CA 1
ATOM 1949 C C . TRP A 1 261 ? -1.710 -6.283 -20.209 1.00 89.56 261 TRP A C 1
ATOM 1951 O O . TRP A 1 261 ? -2.571 -6.103 -21.069 1.00 89.56 261 TRP A O 1
ATOM 1961 N N . LYS A 1 262 ? -1.963 -6.978 -19.090 1.00 90.69 262 LYS A N 1
ATOM 1962 C CA . LYS A 1 262 ? -3.284 -7.538 -18.748 1.00 90.69 262 LYS A CA 1
ATOM 1963 C C . LYS A 1 262 ? -4.152 -6.613 -17.888 1.00 90.69 262 LYS A C 1
ATOM 1965 O O . LYS A 1 262 ? -5.339 -6.900 -17.714 1.00 90.69 262 LYS A O 1
ATOM 1970 N N . GLY A 1 263 ? -3.598 -5.546 -17.306 1.00 89.00 263 GLY A N 1
ATOM 1971 C CA . GLY A 1 263 ? -4.290 -4.742 -16.294 1.00 89.00 263 GLY A CA 1
ATOM 1972 C C . GLY A 1 263 ? -4.775 -5.621 -15.138 1.00 89.00 263 GLY A C 1
ATOM 1973 O O . GLY A 1 263 ? -4.028 -6.467 -14.653 1.00 89.00 263 GLY A O 1
ATOM 1974 N N . TYR A 1 264 ? -6.054 -5.518 -14.754 1.00 87.75 264 TYR A N 1
ATOM 1975 C CA . TYR A 1 264 ? -6.649 -6.362 -13.701 1.00 87.75 264 TYR A CA 1
ATOM 1976 C C . TYR A 1 264 ? -6.483 -7.876 -13.925 1.00 87.75 264 TYR A C 1
ATOM 1978 O O . TYR A 1 264 ? -6.452 -8.623 -12.954 1.00 87.75 264 TYR A O 1
ATOM 1986 N N . GLY A 1 265 ? -6.325 -8.341 -15.171 1.00 90.38 265 GLY A N 1
ATOM 1987 C CA . GLY A 1 265 ? -6.037 -9.752 -15.460 1.00 90.38 265 GLY A CA 1
ATOM 1988 C C . GLY A 1 265 ? -4.634 -10.218 -15.040 1.00 90.38 265 GLY A C 1
ATOM 1989 O O . GLY A 1 265 ? -4.347 -11.407 -15.126 1.00 90.38 265 GLY A O 1
ATOM 1990 N N . GLY A 1 266 ? -3.754 -9.303 -14.624 1.00 93.50 266 GLY A N 1
ATOM 1991 C CA . GLY A 1 266 ? -2.443 -9.594 -14.037 1.00 93.50 266 GLY A CA 1
ATOM 1992 C C . GLY A 1 266 ? -2.410 -9.467 -12.510 1.00 93.50 266 GLY A C 1
ATOM 1993 O O . GLY A 1 266 ? -1.327 -9.446 -11.929 1.00 93.50 266 GLY A O 1
ATOM 1994 N N . VAL A 1 267 ? -3.567 -9.336 -11.853 1.00 95.38 267 VAL A N 1
ATOM 1995 C CA . VAL A 1 267 ? -3.673 -9.401 -10.388 1.00 95.38 267 VAL A CA 1
ATOM 1996 C C . VAL A 1 267 ? -3.542 -10.856 -9.952 1.00 95.38 267 VAL A C 1
ATOM 1998 O O . VAL A 1 267 ? -4.305 -11.708 -10.401 1.00 95.38 267 VAL A O 1
ATOM 2001 N N . VAL A 1 268 ? -2.582 -11.129 -9.072 1.00 96.75 268 VAL A N 1
ATOM 2002 C CA . VAL A 1 268 ? -2.266 -12.484 -8.587 1.00 96.75 268 VAL A CA 1
ATOM 2003 C C . VAL A 1 268 ? -2.738 -12.708 -7.155 1.00 96.75 268 VAL A C 1
ATOM 2005 O O . VAL A 1 268 ? -2.998 -13.832 -6.756 1.00 96.75 268 VAL A O 1
ATOM 2008 N N . ALA A 1 269 ? -2.940 -11.653 -6.374 1.00 97.19 269 ALA A N 1
ATOM 2009 C CA . ALA A 1 269 ? -3.591 -11.766 -5.078 1.00 97.19 269 ALA A CA 1
ATOM 2010 C C . ALA A 1 269 ? -4.402 -10.509 -4.788 1.00 97.19 269 ALA A C 1
ATOM 2012 O O . ALA A 1 269 ? -4.010 -9.414 -5.177 1.00 97.19 269 ALA A O 1
ATOM 2013 N N . ALA A 1 270 ? -5.542 -10.649 -4.125 1.00 95.88 270 ALA A N 1
ATOM 2014 C CA . ALA A 1 270 ? -6.340 -9.518 -3.674 1.00 95.88 270 ALA A CA 1
ATOM 2015 C C . ALA A 1 270 ? -7.330 -9.955 -2.598 1.00 95.88 270 ALA A C 1
ATOM 2017 O O . ALA A 1 270 ? -7.849 -11.068 -2.650 1.00 95.88 270 ALA A O 1
ATOM 2018 N N . GLY A 1 271 ? -7.654 -9.082 -1.651 1.00 94.62 271 GLY A N 1
ATOM 2019 C CA . GLY A 1 271 ? -8.620 -9.436 -0.621 1.00 94.62 271 GLY A CA 1
ATOM 2020 C C . GLY A 1 271 ? -8.789 -8.404 0.472 1.00 94.62 271 GLY A C 1
ATOM 2021 O O . GLY A 1 271 ? -8.195 -7.328 0.446 1.00 94.62 271 GLY A O 1
ATOM 2022 N N . PHE A 1 272 ? -9.636 -8.756 1.428 1.00 93.25 272 PHE A N 1
ATOM 2023 C CA . PHE A 1 272 ? -9.882 -7.969 2.631 1.00 93.25 272 PHE A CA 1
ATOM 2024 C C . PHE A 1 272 ? -9.126 -8.543 3.826 1.00 93.25 272 PHE A C 1
ATOM 2026 O O . PHE A 1 272 ? -8.811 -9.739 3.858 1.00 93.25 272 PHE A O 1
ATOM 2033 N N . TRP A 1 273 ? -8.854 -7.690 4.805 1.00 92.19 273 TRP A N 1
ATOM 2034 C CA . TRP A 1 273 ? -8.326 -8.112 6.093 1.00 92.19 273 TRP A CA 1
ATOM 2035 C C . TRP A 1 273 ? -9.465 -8.556 7.025 1.00 92.19 273 TRP A C 1
ATOM 2037 O O . TRP A 1 273 ? -10.551 -7.978 7.017 1.00 92.19 273 TRP A O 1
ATOM 2047 N N . ASP A 1 274 ? -9.227 -9.605 7.812 1.00 89.25 274 ASP A N 1
ATOM 2048 C CA . ASP A 1 274 ? -10.069 -9.996 8.943 1.00 89.25 274 ASP A CA 1
ATOM 2049 C C . ASP A 1 274 ? -9.812 -9.079 10.137 1.00 89.25 274 ASP A C 1
ATOM 2051 O O . ASP A 1 274 ? -8.877 -8.281 10.132 1.00 89.25 274 ASP A O 1
ATOM 2055 N N . GLU A 1 275 ? -10.581 -9.240 11.211 1.00 83.62 275 GLU A N 1
ATOM 2056 C CA . GLU A 1 275 ? -10.492 -8.390 12.391 1.00 83.62 275 GLU A CA 1
ATOM 2057 C C . GLU A 1 275 ? -9.119 -8.383 13.097 1.00 83.62 275 GLU A C 1
ATOM 2059 O O . GLU A 1 275 ? -8.837 -7.506 13.918 1.00 83.62 275 GLU A O 1
ATOM 2064 N N . ARG A 1 276 ? -8.235 -9.315 12.734 1.00 86.06 276 ARG A N 1
ATOM 2065 C CA . ARG A 1 276 ? -6.876 -9.474 13.255 1.00 86.06 276 ARG A CA 1
ATOM 2066 C C . ARG A 1 276 ? -5.804 -9.092 12.235 1.00 86.06 276 ARG A C 1
ATOM 2068 O O . ARG A 1 276 ? -4.654 -9.480 12.418 1.00 86.06 276 ARG A O 1
ATOM 2075 N N . TRP A 1 277 ? -6.166 -8.352 11.183 1.00 88.31 277 TRP A N 1
ATOM 2076 C CA . TRP A 1 277 ? -5.251 -7.942 10.113 1.00 88.31 277 TRP A CA 1
ATOM 2077 C C . TRP A 1 277 ? -4.607 -9.130 9.376 1.00 88.31 277 TRP A C 1
ATOM 2079 O O . TRP A 1 277 ? -3.487 -9.044 8.886 1.00 88.31 277 TRP A O 1
ATOM 2089 N N . ARG A 1 278 ? -5.317 -10.258 9.267 1.00 92.00 278 ARG A N 1
ATOM 2090 C CA . ARG A 1 278 ? -4.923 -11.399 8.422 1.00 92.00 278 ARG A CA 1
ATOM 2091 C C . ARG A 1 278 ? -5.778 -11.409 7.165 1.00 92.00 278 ARG A C 1
ATOM 2093 O O . ARG A 1 278 ? -6.873 -10.863 7.170 1.00 92.00 278 ARG A O 1
ATOM 2100 N N . ALA A 1 279 ? -5.332 -12.045 6.083 1.00 93.62 279 ALA A N 1
ATOM 2101 C CA . ALA A 1 279 ? -6.196 -12.202 4.910 1.00 93.62 279 ALA A CA 1
ATOM 2102 C C . ALA A 1 279 ? -7.473 -12.974 5.285 1.00 93.62 279 ALA A C 1
ATOM 2104 O O . ALA A 1 279 ? -7.399 -14.091 5.799 1.00 93.62 279 ALA A O 1
ATOM 2105 N N . ALA A 1 280 ? -8.636 -12.373 5.032 1.00 93.12 280 ALA A N 1
ATOM 2106 C CA . ALA A 1 280 ? -9.930 -12.961 5.346 1.00 93.12 280 ALA A CA 1
ATOM 2107 C C . ALA A 1 280 ? -10.195 -14.179 4.433 1.00 93.12 280 ALA A C 1
ATOM 2109 O O . ALA A 1 280 ? -10.329 -14.002 3.219 1.00 93.12 280 ALA A O 1
ATOM 2110 N N . PRO A 1 281 ? -10.308 -15.413 4.970 1.00 90.62 281 PRO A N 1
ATOM 2111 C CA . PRO A 1 281 ? -10.327 -16.636 4.154 1.00 90.62 281 PRO A CA 1
ATOM 2112 C C . PRO A 1 281 ? -11.475 -16.724 3.141 1.00 90.62 281 PRO A C 1
ATOM 2114 O O . PRO A 1 281 ? -11.368 -17.403 2.127 1.00 90.62 281 PRO A O 1
ATOM 2117 N N . ASN A 1 282 ? -12.593 -16.058 3.422 1.00 92.38 282 ASN A N 1
ATOM 2118 C CA . ASN A 1 282 ? -13.803 -16.050 2.601 1.00 92.38 282 ASN A CA 1
ATOM 2119 C C . ASN A 1 282 ? -13.885 -14.859 1.633 1.00 92.38 282 ASN A C 1
ATOM 2121 O O . ASN A 1 282 ? -14.840 -14.767 0.863 1.00 92.38 282 ASN A O 1
ATOM 2125 N N . SER A 1 283 ? -12.925 -13.937 1.679 1.00 91.75 283 SER A N 1
ATOM 2126 C CA . SER A 1 283 ? -12.923 -12.720 0.862 1.00 91.75 283 SER A CA 1
ATOM 2127 C C . SER A 1 283 ? -11.517 -12.318 0.416 1.00 91.75 283 SER A C 1
ATOM 2129 O O . SER A 1 283 ? -11.240 -11.136 0.200 1.00 91.75 283 SER A O 1
ATOM 2131 N N . ALA A 1 284 ? -10.631 -13.303 0.290 1.00 94.81 284 ALA A N 1
ATOM 2132 C CA . ALA A 1 284 ? -9.296 -13.163 -0.259 1.00 94.81 284 ALA A CA 1
ATOM 2133 C C . ALA A 1 284 ? -9.055 -14.211 -1.349 1.00 94.81 284 ALA A C 1
ATOM 2135 O O . ALA A 1 284 ? -9.465 -15.364 -1.243 1.00 94.81 284 ALA A O 1
ATOM 2136 N N . TYR A 1 285 ? -8.370 -13.780 -2.398 1.00 95.62 285 TYR A N 1
ATOM 2137 C CA . TYR A 1 285 ? -7.843 -14.583 -3.487 1.00 95.62 285 TYR A CA 1
ATOM 2138 C C . TYR A 1 285 ? -6.317 -14.499 -3.432 1.00 95.62 285 TYR A C 1
ATOM 2140 O O . TYR A 1 285 ? -5.764 -13.401 -3.366 1.00 95.62 285 TYR A O 1
ATOM 2148 N N . LEU A 1 286 ? -5.644 -15.648 -3.448 1.00 95.62 286 LEU A N 1
ATOM 2149 C CA . LEU A 1 286 ? -4.189 -15.759 -3.390 1.00 95.62 286 LEU A CA 1
ATOM 2150 C C . LEU A 1 286 ? -3.741 -16.759 -4.464 1.00 95.62 286 LEU A C 1
ATOM 2152 O O . LEU A 1 286 ? -4.091 -17.935 -4.388 1.00 95.62 286 LEU A O 1
ATOM 2156 N N . GLN A 1 287 ? -2.992 -16.290 -5.458 1.00 94.50 287 GLN A N 1
ATOM 2157 C CA . GLN A 1 287 ? -2.310 -17.117 -6.448 1.00 94.50 287 GLN A CA 1
ATOM 2158 C C . GLN A 1 287 ? -0.808 -17.006 -6.217 1.00 94.50 287 GLN A C 1
ATOM 2160 O O . GLN A 1 287 ? -0.186 -15.993 -6.531 1.00 94.50 287 GLN A O 1
ATOM 2165 N N . CYS A 1 288 ? -0.279 -18.074 -5.648 1.00 86.50 288 CYS A N 1
ATOM 2166 C CA . CYS A 1 288 ? 1.104 -18.301 -5.279 1.00 86.50 288 CYS A CA 1
ATOM 2167 C C . CYS A 1 288 ? 1.516 -19.554 -6.077 1.00 86.50 288 CYS A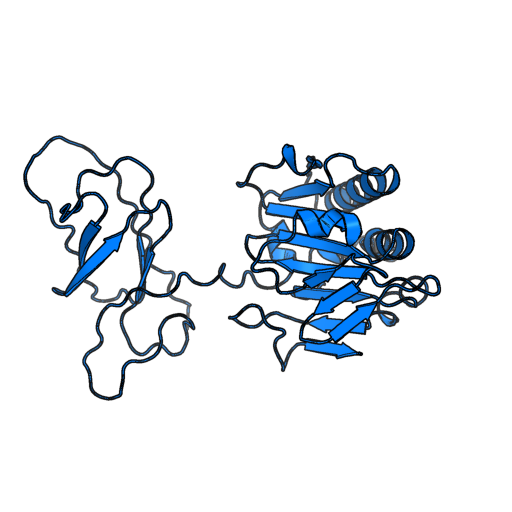 C 1
ATOM 2169 O O . CYS A 1 288 ? 2.654 -19.579 -6.569 1.00 86.50 288 CYS A O 1
#

Radius of gyration: 22.92 Å; chains: 1; bounding box: 49×43×69 Å

Organism: NCBI:txid2562237

Foldseek 3Di:
DDPDDADEDDDDDDDDDDDAAADEDEPPPHFKYKDADDDDDDHFPPPDPFWGWHAYPNDTDIDGHPRDMWMKGWAQPPPQPQDHHDDPPDHTDIDTGDDQQQFQLFFLLSLVPDAAAEEEAPPHDPLQVVLRVLLQVLQCLQPVDHHYYYYPVGDDLPHAYEYAEALVRCQVVDDPQFQWHWDDPDFTWIDHQNDIDGDDVVFKKWKWADGGSNYTYTYMSDSVNSCLVSVLQHDPPDPNDHRCSNPPAGRMWMFIRCCSPCPVVRIAKGFHADSSRHGDPVTIHHHD

Secondary structure (DSSP, 8-state):
------EEEE--------S----EE--SS-SEEEEE--S---SSEEEETTEEEEEETTEEEEEE-SSSPEEEEES--TTSTTSPPPPTTS---EEEEPP-TT----SGGGGTTS-EEEEE-SS--HHHHHHHHHHHHHHHHHH----EEEEGGG--TTSEEEEES-HHHHGGG--TT-SEEEE-SSS-EEEETTEEEE-BTTB--EEEEEETTTEEEEEESSHHHHHHHHHTTS-TT-TT---HHHHT--SEEEE-TTHHHHGGGGEEEEEEE-TTSSEEEEEEEE--